Protein AF-A0A8T3QHK9-F1 (afdb_monomer_lite)

Sequence (187 aa):
MSRRATVLLALAFAAVACGGTPAPSGDPATTDPVVAVSGVDHGFVLTVALPRLQWLSSEQIPVATTLTWTGAAPKQEIWGSGSGHVSFVFRELGGAGRTMGGGGTDDCRSTSYVRGQPAAIPVAKSGGFGGEDPHAAFYEQWYREPGLRLPAGRWQLTVGANGFLVPCEAGAPELKLTLAPLELDIR

Radius of gyration: 26.6 Å; chains: 1; bounding box: 63×83×59 Å

Foldseek 3Di:
DDDDDDDDDDDDDDDDDDDDDPDPPPPPPPQQDKDKWWDDDPQKIKMWIFSDQEEALPDFTDIWIWIARADDDQKFKFWAFPVAFKKKWKFFDDDPRDIWIDAGDGPTDIDMHGHPDIDTDGHQTDDDDDPPPPCRVVSVVCNPDPTDGDPAGKMKIKMWGWGFRDTPDPPGHMGTGIIDIRIHGYD

Structure (mmCIF, N/CA/C/O backbone):
data_AF-A0A8T3QHK9-F1
#
_entry.id   AF-A0A8T3QHK9-F1
#
loop_
_atom_site.group_PDB
_atom_site.id
_atom_site.type_symbol
_atom_site.label_atom_id
_atom_site.label_alt_id
_atom_site.label_comp_id
_atom_site.label_asym_id
_atom_site.label_entity_id
_atom_site.label_seq_id
_atom_site.pdbx_PDB_ins_code
_atom_site.Cartn_x
_atom_site.Cartn_y
_atom_site.Cartn_z
_atom_site.occupancy
_atom_site.B_iso_or_equiv
_atom_site.auth_seq_id
_atom_site.auth_comp_id
_atom_site.auth_asym_id
_atom_site.auth_atom_id
_atom_site.pdbx_PDB_model_num
ATOM 1 N N . MET A 1 1 ? -44.939 -61.175 26.984 1.00 41.53 1 MET A N 1
ATOM 2 C CA . MET A 1 1 ? -44.293 -62.467 26.634 1.00 41.53 1 MET A CA 1
ATOM 3 C C . MET A 1 1 ? -43.284 -62.136 25.537 1.00 41.53 1 MET A C 1
ATOM 5 O O . MET A 1 1 ? -43.728 -61.536 24.580 1.00 41.53 1 MET A O 1
ATOM 9 N N . SER A 1 2 ? -41.960 -62.297 25.578 1.00 42.41 2 SER A N 1
ATOM 10 C CA . SER A 1 2 ? -40.963 -63.090 26.320 1.00 42.41 2 SER A CA 1
ATOM 11 C C . SER A 1 2 ? -39.637 -62.284 26.244 1.00 42.41 2 SER A C 1
ATOM 13 O O . SER A 1 2 ? -39.321 -61.794 25.171 1.00 42.41 2 SER A O 1
ATOM 15 N N . ARG A 1 3 ? -39.006 -61.817 27.333 1.00 47.81 3 ARG A N 1
ATOM 16 C CA . ARG A 1 3 ? -37.931 -62.426 28.160 1.00 47.81 3 ARG A CA 1
ATOM 17 C C . ARG A 1 3 ? -36.633 -62.868 27.429 1.00 47.81 3 ARG A C 1
ATOM 19 O O . ARG A 1 3 ? -36.682 -63.831 26.677 1.00 47.81 3 ARG A O 1
ATOM 26 N N . ARG A 1 4 ? -35.506 -62.292 27.921 1.00 52.47 4 ARG A N 1
ATOM 27 C CA . ARG A 1 4 ? -34.101 -62.802 28.044 1.00 52.47 4 ARG A CA 1
ATOM 28 C C . ARG A 1 4 ? -33.163 -62.563 26.837 1.00 52.47 4 ARG A C 1
ATOM 30 O O . ARG A 1 4 ? -33.624 -62.650 25.717 1.00 52.47 4 ARG A O 1
ATOM 37 N N . ALA A 1 5 ? -31.858 -62.276 26.968 1.00 47.78 5 ALA A N 1
ATOM 38 C CA . ALA A 1 5 ? -30.935 -62.222 28.110 1.00 47.78 5 ALA A CA 1
ATOM 39 C C . ALA A 1 5 ? -29.707 -61.326 27.811 1.00 47.78 5 ALA A C 1
ATOM 41 O O . ALA A 1 5 ? -29.229 -61.257 26.684 1.00 47.78 5 ALA A O 1
ATOM 42 N N . THR A 1 6 ? -29.193 -60.706 28.872 1.00 51.69 6 THR A N 1
ATOM 43 C CA . THR A 1 6 ? -27.903 -60.018 29.016 1.00 51.69 6 THR A CA 1
ATOM 44 C C . THR A 1 6 ? -26.717 -60.982 28.890 1.00 51.69 6 THR A C 1
ATOM 46 O O . THR A 1 6 ? -26.741 -62.034 29.526 1.00 51.69 6 THR A O 1
ATOM 49 N N . VAL A 1 7 ? -25.640 -60.582 28.203 1.00 55.41 7 VAL A N 1
ATOM 50 C CA . VAL A 1 7 ? -24.275 -61.072 28.474 1.00 55.41 7 VAL A CA 1
ATOM 51 C C . VAL A 1 7 ? -23.320 -59.877 28.482 1.00 55.41 7 VAL A C 1
ATOM 53 O O . VAL A 1 7 ? -23.104 -59.222 27.468 1.00 55.41 7 VAL A O 1
ATOM 56 N N . LEU A 1 8 ? -22.793 -59.595 29.673 1.00 50.22 8 LEU A N 1
ATOM 57 C CA . LEU A 1 8 ? -21.647 -58.733 29.941 1.00 50.22 8 LEU A CA 1
ATOM 58 C C . LEU A 1 8 ? -20.370 -59.521 29.639 1.00 50.22 8 LEU A C 1
ATOM 60 O O . LEU A 1 8 ? -20.216 -60.632 30.144 1.00 50.22 8 LEU A O 1
ATOM 64 N N . LEU A 1 9 ? -19.429 -58.927 28.908 1.00 53.69 9 LEU A N 1
ATOM 65 C CA . LEU A 1 9 ? -18.037 -59.3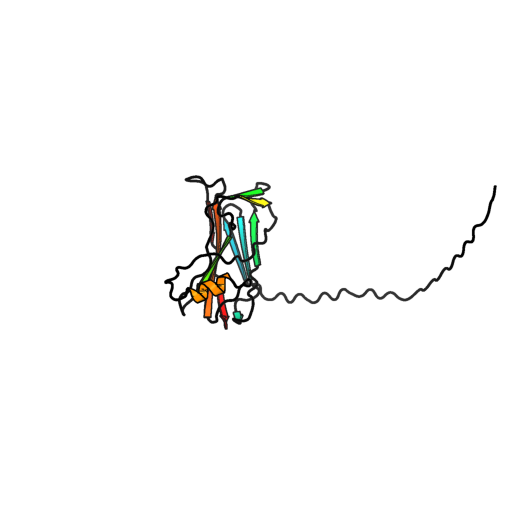61 28.956 1.00 53.69 9 LEU A CA 1
ATOM 66 C C . LEU A 1 9 ? -17.139 -58.134 29.105 1.00 53.69 9 LEU A C 1
ATOM 68 O O . LEU A 1 9 ? -16.938 -57.359 28.174 1.00 53.69 9 LEU A O 1
ATOM 72 N N . ALA A 1 10 ? -16.654 -57.956 30.329 1.00 50.69 10 ALA A N 1
ATOM 73 C CA . ALA A 1 10 ? -15.599 -57.027 30.673 1.00 50.69 10 ALA A CA 1
ATOM 74 C C . ALA A 1 10 ? -14.252 -57.667 30.313 1.00 50.69 10 ALA A C 1
ATOM 76 O O . ALA A 1 10 ? -13.928 -58.742 30.818 1.00 50.69 10 ALA A O 1
ATOM 77 N N . LEU A 1 11 ? -13.458 -56.997 29.480 1.00 59.69 11 LEU A N 1
ATOM 78 C CA . LEU A 1 11 ? -12.021 -57.237 29.394 1.00 59.69 11 LEU A CA 1
ATOM 79 C C . LEU A 1 11 ? -11.293 -55.955 29.785 1.00 59.69 11 LEU A C 1
ATOM 81 O O . LEU A 1 11 ? -11.292 -54.966 29.056 1.00 59.69 11 LEU A O 1
ATOM 85 N N . ALA A 1 12 ? -10.682 -56.000 30.965 1.00 52.56 12 ALA A N 1
ATOM 86 C CA . ALA A 1 12 ? -9.702 -55.034 31.416 1.00 52.56 12 ALA A CA 1
ATOM 87 C C . ALA A 1 12 ? -8.336 -55.416 30.828 1.00 52.56 12 ALA A C 1
ATOM 89 O O . ALA A 1 12 ? -7.780 -56.455 31.179 1.00 52.56 12 ALA A O 1
ATOM 90 N N . PHE A 1 13 ? -7.793 -54.568 29.955 1.00 57.91 13 PHE A N 1
ATOM 91 C CA . PHE A 1 13 ? -6.379 -54.587 29.586 1.00 57.91 13 PHE A CA 1
ATOM 92 C C . PHE A 1 13 ? -5.710 -53.360 30.207 1.00 57.91 13 PHE A C 1
ATOM 94 O O . PHE A 1 13 ? -5.848 -52.242 29.719 1.00 57.91 13 PHE A O 1
ATOM 101 N N . ALA A 1 14 ? -5.001 -53.579 31.313 1.00 56.50 14 ALA A N 1
ATOM 102 C CA . ALA A 1 14 ? -4.077 -52.610 31.878 1.00 56.50 14 ALA A CA 1
ATOM 103 C C . ALA A 1 14 ? -2.714 -52.790 31.196 1.00 56.50 14 ALA A C 1
ATOM 105 O O . ALA A 1 14 ? -1.961 -53.700 31.537 1.00 56.50 14 ALA A O 1
ATOM 106 N N . ALA A 1 15 ? -2.405 -51.930 30.226 1.00 58.50 15 ALA A N 1
ATOM 107 C CA . ALA A 1 15 ? -1.051 -51.757 29.713 1.00 58.50 15 ALA A CA 1
ATOM 108 C C . ALA A 1 15 ? -0.484 -50.449 30.277 1.00 58.50 15 ALA A C 1
ATOM 110 O O . ALA A 1 15 ? -0.779 -49.357 29.797 1.00 58.50 15 ALA A O 1
ATOM 111 N N . VAL A 1 16 ? 0.310 -50.579 31.338 1.00 62.19 16 VAL A N 1
ATOM 112 C CA . VAL A 1 16 ? 1.230 -49.542 31.809 1.00 62.19 16 VAL A CA 1
ATOM 113 C C . VAL A 1 16 ? 2.437 -49.580 30.874 1.00 62.19 16 VAL A C 1
ATOM 115 O O . VAL A 1 16 ? 3.208 -50.535 30.903 1.00 62.19 16 VAL A O 1
ATOM 118 N N . ALA A 1 17 ? 2.585 -48.564 30.027 1.00 54.25 17 ALA A N 1
ATOM 119 C CA . ALA A 1 17 ? 3.791 -48.336 29.239 1.00 54.25 17 ALA A CA 1
ATOM 120 C C . ALA A 1 17 ? 4.170 -46.854 29.315 1.00 54.25 17 ALA A C 1
ATOM 122 O O . ALA A 1 17 ? 3.315 -45.971 29.322 1.00 54.25 17 ALA A O 1
ATOM 123 N N . CYS A 1 18 ? 5.469 -46.635 29.476 1.00 55.16 18 CYS A N 1
ATOM 124 C CA . CYS A 1 18 ? 6.108 -45.460 30.037 1.00 55.16 18 CYS A CA 1
ATOM 125 C C . CYS A 1 18 ? 5.754 -44.125 29.379 1.00 55.16 18 CYS A C 1
ATOM 127 O O . CYS A 1 18 ? 5.683 -43.992 28.159 1.00 55.16 18 CYS A O 1
ATOM 129 N N . GLY A 1 19 ? 5.649 -43.114 30.242 1.00 56.31 19 GLY A N 1
ATOM 130 C CA . GLY A 1 19 ? 5.644 -41.717 29.861 1.00 56.31 19 GLY A CA 1
ATOM 131 C C . GLY A 1 19 ? 6.926 -41.332 29.129 1.00 56.31 19 GLY A C 1
ATOM 132 O O . GLY A 1 19 ? 8.031 -41.457 29.649 1.00 56.31 19 GLY A O 1
ATOM 133 N N . GLY A 1 20 ? 6.738 -40.812 27.927 1.00 51.84 20 GLY A N 1
ATOM 134 C CA . GLY A 1 20 ? 7.658 -39.916 27.258 1.00 51.84 20 GLY A CA 1
ATOM 135 C C . GLY A 1 20 ? 6.792 -38.874 26.581 1.00 51.84 20 GLY A C 1
ATOM 136 O O . GLY A 1 20 ? 6.298 -39.108 25.484 1.00 51.84 20 GLY A O 1
ATOM 137 N N . THR A 1 21 ? 6.525 -37.764 27.266 1.00 69.94 21 THR A N 1
ATOM 138 C CA . THR A 1 21 ? 5.913 -36.596 26.632 1.00 69.94 21 THR A CA 1
ATOM 139 C C . THR A 1 21 ? 6.886 -36.136 25.547 1.00 69.94 21 THR A C 1
ATOM 141 O O . THR A 1 21 ? 8.011 -35.770 25.899 1.00 69.94 21 THR A O 1
ATOM 144 N N . PRO A 1 22 ? 6.535 -36.168 24.250 1.00 57.84 22 PRO A N 1
ATOM 145 C CA . PRO A 1 22 ? 7.368 -35.523 23.253 1.00 57.84 22 PRO A CA 1
ATOM 146 C C . PRO A 1 22 ? 7.396 -34.035 23.599 1.00 57.84 22 PRO A C 1
ATOM 148 O O . PRO A 1 22 ? 6.356 -33.377 23.660 1.00 57.84 22 PRO A O 1
ATOM 151 N N . ALA A 1 23 ? 8.588 -33.523 23.901 1.00 63.28 23 ALA A N 1
ATOM 152 C CA . ALA A 1 23 ? 8.803 -32.091 23.963 1.00 63.28 23 ALA A CA 1
ATOM 153 C C . ALA A 1 23 ? 8.337 -31.503 22.622 1.00 63.28 23 ALA A C 1
ATOM 155 O O . ALA A 1 23 ? 8.690 -32.061 21.578 1.00 63.28 23 ALA A O 1
ATOM 156 N N . PRO A 1 24 ? 7.543 -30.421 22.603 1.00 57.16 24 PRO A N 1
ATOM 157 C CA . PRO A 1 24 ? 7.337 -29.696 21.367 1.00 57.16 24 PRO A CA 1
ATOM 158 C C . PRO A 1 24 ? 8.713 -29.207 20.915 1.00 57.16 24 PRO A C 1
ATOM 160 O O . PRO A 1 24 ? 9.315 -28.343 21.553 1.00 57.16 24 PRO A O 1
ATOM 163 N N . SER A 1 25 ? 9.228 -29.798 19.838 1.00 55.97 25 SER A N 1
ATOM 164 C CA . SER A 1 25 ? 10.300 -29.225 19.035 1.00 55.97 25 SER A CA 1
ATOM 165 C C . SER A 1 25 ? 9.754 -27.937 18.430 1.00 55.97 25 SER A C 1
ATOM 167 O O . SER A 1 25 ? 9.280 -27.909 17.300 1.00 55.97 25 SER A O 1
ATOM 169 N N . GLY A 1 26 ? 9.727 -26.877 19.235 1.00 49.19 26 GLY A N 1
ATOM 170 C CA . GLY A 1 26 ? 9.692 -25.529 18.714 1.00 49.19 26 GLY A CA 1
ATOM 171 C C . GLY A 1 26 ? 11.021 -25.337 18.016 1.00 49.19 26 GLY A C 1
ATOM 172 O O . GLY A 1 26 ? 12.035 -25.131 18.684 1.00 49.19 26 GLY A O 1
ATOM 173 N N . ASP A 1 27 ? 11.022 -25.465 16.691 1.00 53.69 27 ASP A N 1
ATOM 174 C CA . ASP A 1 27 ? 12.086 -24.874 15.897 1.00 53.69 27 ASP A CA 1
ATOM 175 C C . ASP A 1 27 ? 12.254 -23.432 16.390 1.00 53.69 27 ASP A C 1
ATOM 177 O O . ASP A 1 27 ? 11.248 -22.724 16.547 1.00 53.69 27 ASP A O 1
ATOM 181 N N . PRO A 1 28 ? 13.482 -22.978 16.691 1.00 47.72 28 PRO A N 1
ATOM 182 C CA . PRO A 1 28 ? 13.694 -21.564 16.896 1.00 47.72 28 PRO A CA 1
ATOM 183 C C . PRO A 1 28 ? 13.245 -20.902 15.599 1.00 47.72 28 PRO A C 1
ATOM 185 O O . PRO A 1 28 ? 13.861 -21.104 14.550 1.00 47.72 28 PRO A O 1
ATOM 188 N N . ALA A 1 29 ? 12.136 -20.162 15.666 1.00 53.81 29 ALA A N 1
ATOM 189 C CA . ALA A 1 29 ? 11.764 -19.232 14.622 1.00 53.81 29 ALA A CA 1
ATOM 190 C C . ALA A 1 29 ? 13.011 -18.382 14.402 1.00 53.81 29 ALA A C 1
ATOM 192 O O . ALA A 1 29 ? 13.397 -17.585 15.258 1.00 53.81 29 ALA A O 1
ATOM 193 N N . THR A 1 30 ? 13.718 -18.668 13.314 1.00 45.78 30 THR A N 1
ATOM 194 C CA . THR A 1 30 ? 14.834 -17.853 12.882 1.00 45.78 30 THR A CA 1
ATOM 195 C C . THR A 1 30 ? 14.145 -16.584 12.442 1.00 45.78 30 THR A C 1
ATOM 197 O O . THR A 1 30 ? 13.527 -16.539 11.382 1.00 45.78 30 THR A O 1
ATOM 200 N N . THR A 1 31 ? 14.071 -15.624 13.361 1.00 55.97 31 THR A N 1
ATOM 201 C CA . THR A 1 31 ? 13.463 -14.327 13.120 1.00 55.97 31 THR A CA 1
ATOM 202 C C . THR A 1 31 ? 14.406 -13.619 12.167 1.00 55.97 31 THR A C 1
ATOM 204 O O . THR A 1 31 ? 15.291 -12.877 12.594 1.00 55.97 31 THR A O 1
ATOM 207 N N . ASP A 1 32 ? 14.280 -13.930 10.876 1.00 58.72 32 ASP A N 1
ATOM 208 C CA . ASP A 1 32 ? 14.934 -13.175 9.822 1.00 58.72 32 ASP A CA 1
ATOM 209 C C . ASP A 1 32 ? 14.689 -11.686 10.094 1.00 58.72 32 ASP A C 1
ATOM 211 O O . ASP A 1 32 ? 13.605 -11.317 10.570 1.00 58.72 32 ASP A O 1
ATOM 215 N N . PRO A 1 33 ? 15.690 -10.821 9.863 1.00 59.16 33 PRO A N 1
ATOM 216 C CA . PRO A 1 33 ? 15.565 -9.409 10.171 1.00 59.16 33 PRO A CA 1
ATOM 217 C C . PRO A 1 33 ? 14.431 -8.798 9.345 1.00 59.16 33 PRO A C 1
ATOM 219 O O . PRO A 1 33 ? 14.585 -8.490 8.167 1.00 59.16 33 PRO A O 1
ATOM 222 N N . VAL A 1 34 ? 13.283 -8.599 9.989 1.00 82.19 34 VAL A N 1
ATOM 223 C CA . VAL A 1 34 ? 12.135 -7.930 9.388 1.00 82.19 34 VAL A CA 1
ATOM 224 C C . VAL A 1 34 ? 12.464 -6.449 9.243 1.00 82.19 34 VAL A C 1
ATOM 226 O O . VAL A 1 34 ? 12.683 -5.747 10.230 1.00 82.19 34 VAL A O 1
ATOM 229 N N . VAL A 1 35 ? 12.458 -5.952 8.010 1.00 91.00 35 VAL A N 1
ATOM 230 C CA . VAL A 1 35 ? 12.429 -4.514 7.751 1.00 91.00 35 VAL A CA 1
ATOM 231 C C . VAL A 1 35 ? 10.986 -4.065 7.894 1.00 91.00 35 VAL A C 1
ATOM 233 O O . VAL A 1 35 ? 10.140 -4.433 7.080 1.00 91.00 35 VAL A O 1
ATOM 236 N N . ALA A 1 36 ? 10.706 -3.289 8.939 1.00 94.31 36 ALA A N 1
ATOM 237 C CA . ALA A 1 36 ? 9.388 -2.732 9.200 1.00 94.31 36 ALA A CA 1
ATOM 238 C C . ALA A 1 36 ? 9.431 -1.203 9.195 1.00 94.31 36 ALA A C 1
ATOM 240 O O . ALA A 1 36 ? 10.284 -0.589 9.835 1.00 94.31 36 ALA A O 1
ATOM 241 N N . VAL A 1 37 ? 8.473 -0.594 8.505 1.00 96.81 37 VAL A N 1
ATOM 242 C CA . VAL A 1 37 ? 8.210 0.846 8.547 1.00 96.81 37 VAL A CA 1
ATOM 243 C C . VAL A 1 37 ? 6.780 1.066 9.004 1.00 96.81 37 VAL A C 1
ATOM 245 O O . VAL A 1 37 ? 5.884 0.276 8.705 1.00 96.81 37 VAL A O 1
ATOM 248 N N . SER A 1 38 ? 6.559 2.108 9.796 1.00 97.81 38 SER A N 1
ATOM 249 C CA . SER A 1 38 ? 5.233 2.454 10.297 1.00 97.81 38 SER A CA 1
ATOM 250 C C . SER A 1 38 ? 5.040 3.956 10.333 1.00 97.81 38 SER A C 1
ATOM 252 O O . SER A 1 38 ? 6.000 4.715 10.444 1.00 97.81 38 SER A O 1
ATOM 254 N N . GLY A 1 39 ? 3.786 4.368 10.249 1.00 98.12 39 GLY A N 1
ATOM 255 C CA . GLY A 1 39 ? 3.378 5.757 10.332 1.00 98.12 39 GLY A CA 1
ATOM 256 C C . GLY A 1 39 ? 2.012 5.856 10.988 1.00 98.12 39 GLY A C 1
ATOM 257 O O . GLY A 1 39 ? 1.272 4.872 11.059 1.00 98.12 39 GLY A O 1
ATOM 258 N N . VAL A 1 40 ? 1.700 7.045 11.491 1.00 98.25 40 VAL A N 1
ATOM 259 C CA . VAL A 1 40 ? 0.447 7.321 12.184 1.00 98.25 40 VAL A CA 1
ATOM 260 C C . VAL A 1 40 ? -0.188 8.581 11.620 1.00 98.25 40 VAL A C 1
ATOM 262 O O . VAL A 1 40 ? 0.506 9.568 11.392 1.00 98.25 40 VAL A O 1
ATOM 265 N N . ASP A 1 41 ? -1.500 8.546 11.418 1.00 98.31 41 ASP A N 1
ATOM 266 C CA . ASP A 1 41 ? -2.292 9.726 11.086 1.00 98.31 41 ASP A CA 1
ATOM 267 C C . ASP A 1 41 ? -3.720 9.567 11.609 1.00 98.31 41 ASP A C 1
ATOM 269 O O . ASP A 1 41 ? -4.306 8.490 11.519 1.00 98.31 41 ASP A O 1
ATOM 273 N N . HIS A 1 42 ? -4.265 10.618 12.220 1.00 97.50 42 HIS A N 1
ATOM 274 C CA . HIS A 1 42 ? -5.618 10.647 12.787 1.00 97.50 42 HIS A CA 1
ATOM 275 C C . HIS A 1 42 ? -6.005 9.473 13.714 1.00 97.50 42 HIS A C 1
ATOM 277 O O . HIS A 1 42 ? -7.185 9.262 13.965 1.00 97.50 42 HIS A O 1
ATOM 283 N N . GLY A 1 43 ? -5.040 8.734 14.277 1.00 97.69 43 GLY A N 1
ATOM 284 C CA . GLY A 1 43 ? -5.277 7.539 15.100 1.00 97.69 43 GLY A CA 1
ATOM 285 C C . GLY A 1 43 ? -5.238 6.216 14.326 1.00 97.69 43 GLY A C 1
ATOM 286 O O . GLY A 1 43 ? -5.378 5.154 14.933 1.00 97.69 43 GLY A O 1
ATOM 287 N N . PHE A 1 44 ? -5.008 6.245 13.017 1.00 98.69 44 PHE A N 1
ATOM 288 C CA . PHE A 1 44 ? -4.665 5.077 12.217 1.00 98.69 44 PHE A CA 1
ATOM 289 C C . PHE A 1 44 ? -3.160 4.841 12.215 1.00 98.69 44 PHE A C 1
ATOM 291 O O . PHE A 1 44 ? -2.389 5.769 11.999 1.00 98.69 44 PHE A O 1
ATOM 298 N N . VAL A 1 45 ? -2.753 3.590 12.418 1.00 98.69 45 VAL A N 1
ATOM 299 C CA . VAL A 1 45 ? -1.364 3.136 12.312 1.00 98.69 45 VAL A CA 1
ATOM 300 C C . VAL A 1 45 ? -1.253 2.212 11.109 1.00 98.69 45 VAL A C 1
ATOM 302 O O . VAL A 1 45 ? -1.884 1.152 11.085 1.00 98.69 45 VAL A O 1
ATOM 305 N N . LEU A 1 46 ? -0.464 2.621 10.118 1.00 98.75 46 LEU A N 1
ATOM 306 C CA . LEU A 1 46 ? -0.112 1.802 8.961 1.00 98.75 46 LEU A CA 1
ATOM 307 C C . LEU A 1 46 ? 1.278 1.219 9.189 1.00 98.75 46 LEU A C 1
ATOM 309 O O . LEU A 1 46 ? 2.217 1.964 9.467 1.00 98.75 46 LEU A O 1
ATOM 313 N N . THR A 1 47 ? 1.407 -0.092 9.027 1.00 98.50 47 THR A N 1
ATOM 314 C CA . THR A 1 47 ? 2.677 -0.813 9.141 1.00 98.50 47 THR A CA 1
ATOM 315 C C . THR A 1 47 ? 2.892 -1.653 7.896 1.00 98.50 47 THR A C 1
ATOM 317 O O . THR A 1 47 ? 1.983 -2.359 7.461 1.00 98.50 47 THR A O 1
ATOM 320 N N . VAL A 1 48 ? 4.105 -1.599 7.354 1.00 98.25 48 VAL A N 1
ATOM 321 C CA . VAL A 1 48 ? 4.574 -2.455 6.263 1.00 98.25 48 VAL A CA 1
ATOM 322 C C . VAL A 1 48 ? 5.817 -3.185 6.733 1.00 98.25 48 VAL A C 1
ATOM 324 O O . VAL A 1 48 ? 6.713 -2.568 7.306 1.00 98.25 48 VAL A O 1
ATOM 327 N N . ALA A 1 49 ? 5.865 -4.487 6.481 1.00 96.88 49 ALA A N 1
ATOM 328 C CA . ALA A 1 49 ? 6.957 -5.359 6.863 1.00 96.88 49 ALA A CA 1
ATOM 329 C C . ALA A 1 49 ? 7.361 -6.281 5.705 1.00 96.88 49 ALA A C 1
ATOM 331 O O . ALA A 1 49 ? 6.513 -6.858 5.020 1.00 96.88 49 ALA A O 1
ATOM 332 N N . LEU A 1 50 ? 8.670 -6.432 5.519 1.00 96.56 50 LEU A N 1
ATOM 333 C CA . LEU A 1 50 ? 9.298 -7.372 4.593 1.00 96.56 50 LEU A CA 1
ATOM 334 C C . LEU A 1 50 ? 10.368 -8.177 5.340 1.00 96.56 50 LEU A C 1
ATOM 336 O O . LEU A 1 50 ? 11.067 -7.609 6.178 1.00 96.56 50 LEU A O 1
ATOM 340 N N . PRO A 1 51 ? 10.572 -9.464 5.014 1.00 96.12 51 PRO A N 1
ATOM 341 C CA . PRO A 1 51 ? 11.638 -10.258 5.630 1.00 96.12 51 PRO A CA 1
ATOM 342 C C . PRO A 1 51 ? 13.039 -9.861 5.135 1.00 96.12 51 PRO A C 1
ATOM 344 O O . PRO A 1 51 ? 14.028 -10.144 5.796 1.00 96.12 51 PRO A O 1
ATOM 347 N N . ARG A 1 52 ? 13.138 -9.239 3.951 1.00 95.94 52 ARG A N 1
ATOM 348 C CA . ARG A 1 52 ? 14.385 -8.737 3.353 1.00 95.94 52 ARG A CA 1
ATOM 349 C C . ARG A 1 52 ? 14.099 -7.749 2.220 1.00 95.94 52 ARG A C 1
ATOM 351 O O . ARG A 1 52 ? 12.990 -7.707 1.687 1.00 95.94 52 ARG A O 1
ATOM 358 N N . LEU A 1 53 ? 15.122 -6.990 1.824 1.00 96.81 53 LEU A N 1
ATOM 359 C CA . LEU A 1 53 ? 15.059 -6.012 0.724 1.00 96.81 53 LEU A CA 1
ATOM 360 C C . LEU A 1 53 ? 15.722 -6.495 -0.575 1.00 96.81 53 LEU A C 1
ATOM 362 O O . LEU A 1 53 ? 15.598 -5.834 -1.599 1.00 96.81 53 LEU A O 1
ATOM 366 N N . GLN A 1 54 ? 16.417 -7.633 -0.546 1.00 97.56 54 GLN A N 1
ATOM 367 C CA . GLN A 1 54 ? 17.077 -8.210 -1.719 1.00 97.56 54 GLN A CA 1
ATOM 368 C C . GLN A 1 54 ? 16.317 -9.455 -2.165 1.00 97.56 54 GLN A C 1
ATOM 370 O O . GLN A 1 54 ? 16.052 -10.315 -1.325 1.00 97.56 54 GLN A O 1
ATOM 375 N N . TRP A 1 55 ? 16.001 -9.566 -3.453 1.00 97.50 55 TRP A N 1
ATOM 376 C CA . TRP A 1 55 ? 15.203 -10.656 -4.028 1.00 97.50 55 TRP A CA 1
ATOM 377 C C . TRP A 1 55 ? 15.747 -11.077 -5.388 1.00 97.50 55 TRP A C 1
ATOM 379 O O . TRP A 1 55 ? 16.389 -10.288 -6.074 1.00 97.50 55 TRP A O 1
ATOM 389 N N . LEU A 1 56 ? 15.467 -12.307 -5.804 1.00 98.06 56 LEU A N 1
ATOM 390 C CA . LEU A 1 56 ? 15.587 -12.696 -7.206 1.00 98.06 56 LEU A CA 1
ATOM 391 C C . LEU A 1 56 ? 14.316 -12.287 -7.953 1.00 98.06 56 LEU A C 1
ATOM 393 O O . LEU A 1 56 ? 13.212 -12.359 -7.416 1.00 98.06 56 LEU A O 1
ATOM 397 N N . SER A 1 57 ? 14.444 -11.935 -9.225 1.00 97.00 57 SER A N 1
ATOM 398 C CA . SER A 1 57 ? 13.303 -11.636 -10.106 1.00 97.00 57 SER A CA 1
ATOM 399 C C . SER A 1 57 ? 12.306 -12.801 -10.231 1.00 97.00 57 SER A C 1
ATOM 401 O O . SER A 1 57 ? 11.111 -12.603 -10.466 1.00 97.00 57 SER A O 1
ATOM 403 N N . SER A 1 58 ? 12.776 -14.032 -10.008 1.00 95.62 58 SER A N 1
ATOM 404 C CA . SER A 1 58 ? 11.969 -15.252 -9.948 1.00 95.62 58 SER A CA 1
ATOM 405 C C . SER A 1 58 ? 11.404 -15.564 -8.558 1.00 95.62 58 SER A C 1
ATOM 407 O O . SER A 1 58 ? 10.841 -16.645 -8.373 1.00 95.62 58 SER A O 1
ATOM 409 N N . GLU A 1 59 ? 11.530 -14.682 -7.571 1.00 96.81 59 GLU A N 1
ATOM 410 C CA . GLU A 1 59 ? 10.949 -14.853 -6.237 1.00 96.81 59 GLU A CA 1
ATOM 411 C C . GLU A 1 59 ? 9.692 -13.999 -6.074 1.00 96.81 59 GLU A C 1
ATOM 413 O O . GLU A 1 59 ? 9.591 -12.888 -6.592 1.00 96.81 59 GLU A O 1
ATOM 418 N N . GLN A 1 60 ? 8.716 -14.528 -5.338 1.00 96.81 60 GLN A N 1
ATOM 419 C CA . GLN A 1 60 ? 7.582 -13.733 -4.887 1.00 96.81 60 GLN A CA 1
ATOM 420 C C . GLN A 1 60 ? 7.999 -12.916 -3.665 1.00 96.81 60 GLN A C 1
ATOM 422 O O . GLN A 1 60 ? 8.605 -13.455 -2.743 1.00 96.81 60 GLN A O 1
ATOM 427 N N . ILE A 1 61 ? 7.623 -11.640 -3.645 1.00 97.12 61 ILE A N 1
ATOM 428 C CA . ILE A 1 61 ? 7.923 -10.715 -2.554 1.00 97.12 61 ILE A CA 1
ATOM 429 C C . ILE A 1 61 ? 6.727 -10.705 -1.581 1.00 97.12 61 ILE A C 1
ATOM 431 O O . ILE A 1 61 ? 5.655 -10.204 -1.938 1.00 97.12 61 ILE A O 1
ATOM 435 N N . PRO A 1 62 ? 6.860 -11.254 -0.360 1.00 95.50 62 PRO A N 1
ATOM 436 C CA . PRO A 1 62 ? 5.804 -11.276 0.637 1.00 95.50 62 PRO A CA 1
ATOM 437 C C . PRO A 1 62 ? 5.825 -9.964 1.428 1.00 95.50 62 PRO A C 1
ATOM 439 O O . PRO A 1 62 ? 6.576 -9.803 2.389 1.00 95.50 62 PRO A O 1
ATOM 442 N N . VAL A 1 63 ? 5.001 -9.008 1.009 1.00 96.38 63 VAL A N 1
ATOM 443 C CA . VAL A 1 63 ? 4.784 -7.764 1.755 1.00 96.38 63 VAL A CA 1
ATOM 444 C C . VAL A 1 63 ? 3.665 -8.001 2.764 1.00 96.38 63 VAL A C 1
ATOM 446 O O . VAL A 1 63 ? 2.522 -8.250 2.380 1.00 96.38 63 VAL A O 1
ATOM 449 N N . ALA A 1 64 ? 3.975 -7.904 4.054 1.00 97.19 64 ALA A N 1
ATOM 450 C CA . ALA A 1 64 ? 2.966 -7.881 5.104 1.00 97.19 64 ALA A CA 1
ATOM 451 C C . ALA A 1 64 ? 2.564 -6.428 5.369 1.00 97.19 64 ALA A C 1
ATOM 453 O O . ALA A 1 64 ? 3.417 -5.579 5.617 1.00 97.19 64 ALA A O 1
ATOM 454 N N . THR A 1 65 ? 1.273 -6.110 5.284 1.00 98.19 65 THR A N 1
ATOM 455 C CA . THR A 1 65 ? 0.763 -4.755 5.539 1.00 98.19 65 THR A CA 1
ATOM 456 C C . THR A 1 65 ? -0.446 -4.814 6.449 1.00 98.19 65 THR A C 1
ATOM 458 O O . THR A 1 65 ? -1.335 -5.643 6.259 1.00 98.19 65 THR A O 1
ATOM 461 N N . THR A 1 66 ? -0.483 -3.929 7.441 1.00 98.56 66 THR A N 1
ATOM 462 C CA . THR A 1 66 ? -1.616 -3.809 8.358 1.00 98.56 66 THR A CA 1
ATOM 463 C C . THR A 1 66 ? -2.013 -2.361 8.557 1.00 98.56 66 THR A C 1
ATOM 465 O O . THR A 1 66 ? -1.143 -1.506 8.727 1.00 98.56 66 THR A O 1
ATOM 468 N N . LEU A 1 67 ? -3.317 -2.108 8.632 1.00 98.69 67 LEU A N 1
ATOM 469 C CA . LEU A 1 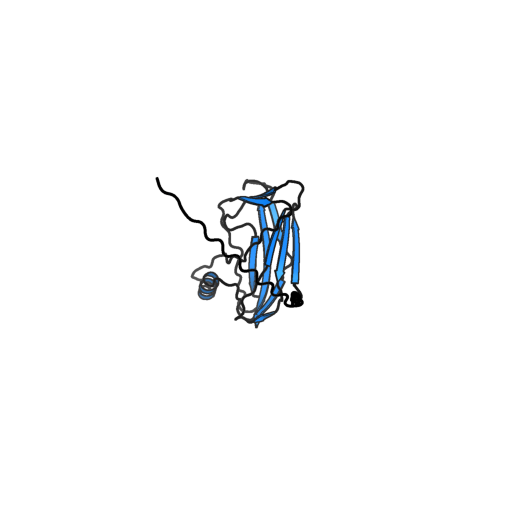67 ? -3.876 -0.829 9.058 1.00 98.69 67 LEU A CA 1
ATOM 470 C C . LEU A 1 67 ? -4.687 -1.041 10.338 1.00 98.69 67 LEU A C 1
ATOM 472 O O . LEU A 1 67 ? -5.584 -1.883 10.379 1.00 98.69 67 LEU A O 1
ATOM 476 N N . THR A 1 68 ? -4.359 -0.294 11.390 1.00 98.75 68 THR A N 1
ATOM 477 C CA . THR A 1 68 ? -4.974 -0.455 12.714 1.00 98.75 68 THR A CA 1
ATOM 478 C C . THR A 1 68 ? -5.554 0.863 13.195 1.00 98.75 68 THR A C 1
ATOM 480 O O . THR A 1 68 ? -4.855 1.872 13.236 1.00 98.75 68 THR A O 1
ATOM 483 N N . TRP A 1 69 ? -6.814 0.853 13.623 1.00 98.69 69 TRP A N 1
ATOM 484 C CA . TRP A 1 69 ? -7.407 1.977 14.342 1.00 98.69 69 TRP A CA 1
ATOM 485 C C . TRP A 1 69 ? -6.997 1.942 15.821 1.00 98.69 69 TRP A C 1
ATOM 487 O O . TRP A 1 69 ? -7.177 0.931 16.498 1.00 98.69 69 TRP A O 1
ATOM 497 N N . THR A 1 70 ? -6.461 3.041 16.347 1.00 98.56 70 THR A N 1
ATOM 498 C CA . THR A 1 70 ? -5.975 3.151 17.738 1.00 98.56 70 THR A CA 1
ATOM 499 C C . THR A 1 70 ? -6.590 4.313 18.522 1.00 98.56 70 THR A C 1
ATOM 501 O O . THR A 1 70 ? -6.364 4.419 19.730 1.00 98.56 70 THR A O 1
ATOM 504 N N . GLY A 1 71 ? -7.405 5.155 17.877 1.00 97.62 71 GLY A N 1
ATOM 505 C CA . GLY A 1 71 ? -8.066 6.284 18.532 1.00 97.62 71 GLY A CA 1
ATOM 506 C C . GLY A 1 71 ? -9.163 5.881 19.527 1.00 97.62 71 GLY A C 1
ATOM 507 O O . GLY A 1 71 ? -9.399 4.707 19.798 1.00 97.62 71 GLY A O 1
ATOM 508 N N . ALA A 1 72 ? -9.821 6.876 20.126 1.00 97.44 72 ALA A N 1
ATOM 509 C CA . ALA A 1 72 ? -10.663 6.668 21.308 1.00 97.44 72 ALA A CA 1
ATOM 510 C C . ALA A 1 72 ? -11.937 5.841 21.045 1.00 97.44 72 ALA A C 1
ATOM 512 O O . ALA A 1 72 ? -12.314 5.017 21.883 1.00 97.44 72 ALA A O 1
ATOM 513 N N . ALA A 1 73 ? -12.588 6.050 19.896 1.00 98.19 73 ALA A N 1
ATOM 514 C CA . ALA A 1 73 ? -13.822 5.361 19.524 1.00 98.19 73 ALA A CA 1
ATOM 515 C C . ALA A 1 73 ? -13.599 3.843 19.346 1.00 98.19 73 ALA A C 1
ATOM 517 O O . ALA A 1 73 ? -12.511 3.429 18.946 1.00 98.19 73 ALA A O 1
ATOM 518 N N . PRO A 1 74 ? -14.610 2.987 19.588 1.00 98.50 74 PRO A N 1
ATOM 519 C CA . PRO A 1 74 ? -14.470 1.534 19.427 1.00 98.50 74 PRO A CA 1
ATOM 520 C C . PRO A 1 74 ? -14.221 1.102 17.974 1.00 98.50 74 PRO A C 1
ATOM 522 O O . PRO A 1 74 ? -13.660 0.034 17.737 1.00 98.50 74 PRO A O 1
ATOM 525 N N . LYS A 1 75 ? -14.622 1.926 17.003 1.00 98.31 75 LYS A N 1
ATOM 526 C CA . LYS A 1 75 ? -14.359 1.748 15.575 1.00 98.31 75 LYS A CA 1
ATOM 527 C C . LYS A 1 75 ? -14.246 3.105 14.882 1.00 98.31 75 LYS A C 1
ATOM 529 O O . LYS A 1 75 ? -14.804 4.078 15.387 1.00 98.31 75 LYS A O 1
ATOM 534 N N . GLN A 1 76 ? -13.587 3.136 13.732 1.00 98.38 76 GLN A N 1
ATOM 535 C CA . GLN A 1 76 ? -13.545 4.283 12.826 1.00 98.38 76 GLN A CA 1
ATOM 536 C C . GLN A 1 76 ? -13.721 3.798 11.388 1.00 98.38 76 GLN A C 1
ATOM 538 O O . GLN A 1 76 ? -13.247 2.720 11.029 1.00 98.38 76 GLN A O 1
ATOM 543 N N . GLU A 1 77 ? -14.419 4.581 10.574 1.00 98.31 77 GLU A N 1
ATOM 544 C CA . GLU A 1 77 ? -14.571 4.309 9.147 1.00 98.31 77 GLU A CA 1
ATOM 545 C C . GLU A 1 77 ? -13.608 5.169 8.334 1.00 98.31 77 GLU A C 1
ATOM 547 O O . GLU A 1 77 ? -13.316 6.311 8.700 1.00 98.31 77 GLU A O 1
ATOM 552 N N . ILE A 1 78 ? -13.128 4.603 7.233 1.00 98.50 78 ILE A N 1
ATOM 553 C CA . ILE A 1 78 ? -12.494 5.347 6.148 1.00 98.50 78 ILE A CA 1
ATOM 554 C C . ILE A 1 78 ? -13.424 5.237 4.945 1.00 98.50 78 ILE A C 1
ATOM 556 O O . ILE A 1 78 ? -13.913 4.148 4.657 1.00 98.50 78 ILE A O 1
ATOM 560 N N . TRP A 1 79 ? -13.675 6.352 4.269 1.00 98.50 79 TRP A N 1
ATOM 561 C CA . TRP A 1 79 ? -14.481 6.457 3.056 1.00 98.50 79 TRP A CA 1
ATOM 562 C C . TRP A 1 79 ? -13.583 6.777 1.860 1.00 98.50 79 TRP A C 1
ATOM 564 O O . TRP A 1 79 ? -12.628 7.539 1.981 1.00 98.50 79 TRP A O 1
ATOM 574 N N . GLY A 1 80 ? -13.853 6.205 0.691 1.00 97.00 80 GLY A N 1
ATOM 575 C CA . GLY A 1 80 ? -13.061 6.468 -0.511 1.00 97.00 80 GLY A CA 1
ATOM 576 C C . GLY A 1 80 ? -13.197 5.359 -1.541 1.00 97.00 80 GLY A C 1
ATOM 577 O O . GLY A 1 80 ? -14.290 4.853 -1.770 1.00 97.00 80 GLY A O 1
ATOM 578 N N . SER A 1 81 ? -12.086 4.972 -2.158 1.00 95.69 81 SER A N 1
ATOM 579 C CA . SER A 1 81 ? -12.070 3.900 -3.153 1.00 95.69 81 SER A CA 1
ATOM 580 C C . SER A 1 81 ? -12.624 2.585 -2.603 1.00 95.69 81 SER A C 1
ATOM 582 O O . SER A 1 81 ? -12.135 2.055 -1.605 1.00 95.69 81 SER A O 1
ATOM 584 N N . GLY A 1 82 ? -13.609 2.014 -3.299 1.00 93.50 82 GLY A N 1
ATOM 585 C CA . GLY A 1 82 ? -14.117 0.662 -3.071 1.00 93.50 82 GLY A CA 1
ATOM 586 C C . GLY A 1 82 ? -13.097 -0.439 -3.341 1.00 93.50 82 GLY A C 1
ATOM 587 O O . GLY A 1 82 ? -13.277 -1.561 -2.877 1.00 93.50 82 GLY A O 1
ATOM 588 N N . SER A 1 83 ? -11.986 -0.114 -4.007 1.00 91.81 83 SER A N 1
ATOM 589 C CA . SER A 1 83 ? -10.832 -1.013 -4.147 1.00 91.81 83 SER A CA 1
ATOM 590 C C . SER A 1 83 ? -9.926 -1.039 -2.903 1.00 91.81 83 SER A C 1
ATOM 592 O O . SER A 1 83 ? -8.922 -1.747 -2.892 1.00 91.81 83 SER A O 1
ATOM 594 N N . GLY A 1 84 ? -10.266 -0.277 -1.857 1.00 94.56 84 GLY A N 1
ATOM 595 C CA . GLY A 1 84 ? -9.520 -0.175 -0.605 1.00 94.56 84 GLY A CA 1
ATOM 596 C C . GLY A 1 84 ? -8.839 1.181 -0.413 1.00 94.56 84 GLY A C 1
ATOM 597 O O . GLY A 1 84 ? -8.725 1.988 -1.336 1.00 94.56 84 GLY A O 1
ATOM 598 N N . HIS A 1 85 ? -8.383 1.418 0.820 1.00 96.44 85 HIS A N 1
ATOM 599 C CA . HIS A 1 85 ? -7.823 2.702 1.265 1.00 96.44 85 HIS A CA 1
ATOM 600 C C . HIS A 1 85 ? -6.301 2.706 1.390 1.00 96.44 85 HIS A C 1
ATOM 602 O O . HIS A 1 85 ? -5.738 3.730 1.752 1.00 96.44 85 HIS A O 1
ATOM 608 N N . VAL A 1 86 ? -5.635 1.574 1.143 1.00 97.75 86 VAL A N 1
ATOM 609 C CA . VAL A 1 86 ? -4.172 1.470 1.157 1.00 97.75 86 VAL A CA 1
ATOM 610 C C . VAL A 1 86 ? -3.695 1.212 -0.260 1.00 97.75 86 VAL A C 1
ATOM 612 O O . VAL A 1 86 ? -4.179 0.294 -0.920 1.00 97.75 86 VAL A O 1
ATOM 615 N N . SER A 1 87 ? -2.738 2.010 -0.715 1.00 96.50 87 SER A N 1
ATOM 616 C CA . SER A 1 87 ? -2.137 1.889 -2.036 1.00 96.50 87 SER A CA 1
ATOM 617 C C . SER A 1 87 ? -0.674 1.476 -1.940 1.00 96.50 87 SER A C 1
ATOM 619 O O . SER A 1 87 ? 0.051 1.852 -1.017 1.00 96.50 87 SER A O 1
ATOM 621 N N . PHE A 1 88 ? -0.248 0.700 -2.932 1.00 97.56 88 PHE A N 1
ATOM 622 C CA . PHE A 1 88 ? 1.133 0.284 -3.137 1.00 97.56 88 PHE A CA 1
ATOM 623 C C . PHE A 1 88 ? 1.590 0.862 -4.468 1.00 97.56 88 PHE A C 1
ATOM 625 O O . PHE A 1 88 ? 0.899 0.685 -5.471 1.00 97.56 88 PHE A O 1
ATOM 632 N N . VAL A 1 89 ? 2.732 1.542 -4.482 1.00 97.62 89 VAL A N 1
ATOM 633 C CA . VAL A 1 89 ? 3.349 2.086 -5.693 1.00 97.62 89 VAL A CA 1
ATOM 634 C C . VAL A 1 89 ? 4.765 1.545 -5.802 1.00 97.62 89 VAL A C 1
ATOM 636 O O . VAL A 1 89 ? 5.557 1.666 -4.869 1.00 97.62 89 VAL A O 1
ATOM 639 N N . PHE A 1 90 ? 5.076 0.965 -6.955 1.00 97.81 90 PHE A N 1
ATOM 640 C CA . PHE A 1 90 ? 6.381 0.418 -7.298 1.00 97.81 90 PHE A CA 1
ATOM 641 C C . PHE A 1 90 ? 6.987 1.275 -8.399 1.00 97.81 90 PHE A C 1
ATOM 643 O O . PHE A 1 90 ? 6.451 1.331 -9.505 1.00 97.81 90 PHE A O 1
ATOM 650 N N . ARG A 1 91 ? 8.100 1.941 -8.107 1.00 97.62 91 ARG A N 1
ATOM 651 C CA . ARG A 1 91 ? 8.829 2.771 -9.068 1.00 97.62 91 ARG A CA 1
ATOM 652 C C . ARG A 1 91 ? 10.197 2.174 -9.340 1.00 97.62 91 ARG A C 1
ATOM 654 O O . ARG A 1 91 ? 10.962 1.947 -8.410 1.00 97.62 91 ARG A O 1
ATOM 661 N N . GLU A 1 92 ? 10.524 1.966 -10.603 1.00 97.44 92 GLU A N 1
ATOM 662 C CA . GLU A 1 92 ? 11.854 1.530 -11.010 1.00 97.44 92 GLU A CA 1
ATOM 663 C C . GLU A 1 92 ? 12.857 2.678 -10.815 1.00 97.44 92 GLU A C 1
ATOM 665 O O . GLU A 1 92 ? 12.665 3.794 -11.306 1.00 97.44 92 GLU A O 1
ATOM 670 N N . LEU A 1 93 ? 13.922 2.419 -10.057 1.00 96.56 93 LEU A N 1
ATOM 671 C CA . LEU A 1 93 ? 14.990 3.372 -9.775 1.00 96.56 93 LEU A CA 1
ATOM 672 C C . LEU A 1 93 ? 16.115 3.202 -10.799 1.00 96.56 93 LEU A C 1
ATOM 674 O O . LEU A 1 93 ? 17.040 2.402 -10.627 1.00 96.56 93 LEU A O 1
ATOM 678 N N . GLY A 1 94 ? 16.043 4.000 -11.861 1.00 84.94 94 GLY A N 1
ATOM 679 C CA . GLY A 1 94 ? 16.859 3.813 -13.060 1.00 84.94 94 GLY A CA 1
ATOM 680 C C . GLY A 1 94 ? 16.198 2.832 -14.033 1.00 84.94 94 GLY A C 1
ATOM 681 O O . GLY A 1 94 ? 15.010 2.543 -13.918 1.00 84.94 94 GLY A O 1
ATOM 682 N N . GLY A 1 95 ? 16.945 2.345 -15.025 1.00 86.50 95 GLY A N 1
ATOM 683 C CA . GLY A 1 95 ? 16.393 1.435 -16.034 1.00 86.50 95 GLY A CA 1
ATOM 684 C C . GLY A 1 95 ? 15.355 2.113 -16.934 1.00 86.50 95 GLY A C 1
ATOM 685 O O . GLY A 1 95 ? 15.604 3.203 -17.446 1.00 86.50 95 GLY A O 1
ATOM 686 N N . ALA A 1 96 ? 14.207 1.458 -17.132 1.00 89.56 96 ALA A N 1
ATOM 687 C CA . ALA A 1 96 ? 13.131 1.947 -17.998 1.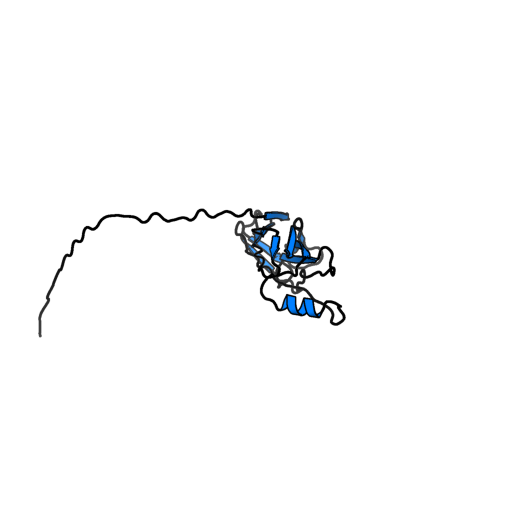00 89.56 96 ALA A CA 1
ATOM 688 C C . ALA A 1 96 ? 12.226 3.001 -17.327 1.00 89.56 96 ALA A C 1
ATOM 690 O O . ALA A 1 96 ? 11.364 3.575 -17.985 1.00 89.56 96 ALA A O 1
ATOM 691 N N . GLY A 1 97 ? 12.410 3.276 -16.028 1.00 90.38 97 GLY A N 1
ATOM 692 C CA . GLY A 1 97 ? 11.636 4.294 -15.309 1.00 90.38 97 GLY A CA 1
ATOM 693 C C . GLY A 1 97 ? 10.159 3.934 -15.119 1.00 90.38 97 GLY A C 1
ATOM 694 O O . GLY A 1 97 ? 9.315 4.822 -14.990 1.00 90.38 97 GLY A O 1
ATOM 695 N N . ARG A 1 98 ? 9.832 2.637 -15.106 1.00 94.94 98 ARG A N 1
ATOM 696 C CA . ARG A 1 98 ? 8.454 2.147 -14.969 1.00 94.94 98 ARG A CA 1
ATOM 697 C C . ARG A 1 98 ? 7.870 2.504 -13.606 1.00 94.94 98 ARG A C 1
ATOM 699 O O . ARG A 1 98 ? 8.570 2.516 -12.594 1.00 94.94 98 ARG A O 1
ATOM 706 N N . THR A 1 99 ? 6.567 2.769 -13.573 1.00 95.38 99 THR A N 1
ATOM 707 C CA . THR A 1 99 ? 5.815 2.972 -12.329 1.00 95.38 99 THR A CA 1
ATOM 708 C C . THR A 1 99 ? 4.526 2.162 -12.390 1.00 95.38 99 THR A C 1
ATOM 710 O O . THR A 1 99 ? 3.760 2.296 -13.339 1.00 95.38 99 THR A O 1
ATOM 713 N N . MET A 1 100 ? 4.287 1.322 -11.387 1.00 95.38 100 MET A N 1
ATOM 714 C CA . MET A 1 100 ? 3.078 0.508 -11.258 1.00 95.38 100 MET A CA 1
ATOM 715 C C . MET A 1 100 ? 2.401 0.763 -9.918 1.00 95.38 100 MET A C 1
ATOM 717 O O . MET A 1 100 ? 3.079 1.077 -8.939 1.00 95.38 100 MET A O 1
ATOM 721 N N . GLY A 1 101 ? 1.090 0.545 -9.839 1.00 94.12 101 GLY A N 1
ATOM 722 C CA . GLY A 1 101 ? 0.356 0.714 -8.590 1.00 94.12 101 GLY A CA 1
ATOM 723 C C . GLY A 1 101 ? -0.383 2.047 -8.483 1.00 94.12 101 GLY A C 1
ATOM 724 O O . GLY A 1 101 ? -0.392 2.863 -9.404 1.00 94.12 101 GLY A O 1
ATOM 725 N N . GLY A 1 102 ? -0.997 2.271 -7.323 1.00 89.62 102 GLY A N 1
ATOM 726 C CA . GLY A 1 102 ? -1.646 3.541 -6.979 1.00 89.62 102 GLY A CA 1
ATOM 727 C C . GLY A 1 102 ? -3.006 3.797 -7.634 1.00 89.62 102 GLY A C 1
ATOM 728 O O . GLY A 1 102 ? -3.589 4.851 -7.403 1.00 89.62 102 GLY A O 1
ATOM 729 N N . GLY A 1 103 ? -3.535 2.858 -8.423 1.00 90.06 103 GLY A N 1
ATOM 730 C CA . GLY A 1 103 ? -4.895 2.957 -8.952 1.00 90.06 103 GLY A CA 1
ATOM 731 C C . GLY A 1 103 ? -5.958 2.730 -7.871 1.00 90.06 103 GLY A C 1
ATOM 732 O O . GLY A 1 103 ? -5.763 1.913 -6.967 1.00 90.06 103 GLY A O 1
ATOM 733 N N . GLY A 1 104 ? -7.095 3.409 -8.002 1.00 90.69 104 GLY A N 1
ATOM 734 C CA . GLY A 1 104 ? -8.275 3.259 -7.148 1.00 90.69 104 GLY A CA 1
ATOM 735 C C . GLY A 1 104 ? -9.558 3.576 -7.916 1.00 90.69 104 GLY A C 1
ATOM 736 O O . GLY A 1 104 ? -9.505 3.999 -9.071 1.00 90.69 104 GLY A O 1
ATOM 737 N N . THR A 1 105 ? -10.704 3.340 -7.284 1.00 92.62 105 THR A N 1
ATOM 738 C CA . THR A 1 105 ? -12.033 3.677 -7.815 1.00 92.62 105 THR A CA 1
ATOM 739 C C . THR A 1 105 ? -12.605 4.904 -7.102 1.00 92.62 105 THR A C 1
ATOM 741 O O . THR A 1 105 ? -12.237 5.184 -5.967 1.00 92.62 105 THR A O 1
ATOM 744 N N . ASP A 1 106 ? -13.538 5.618 -7.735 1.00 90.69 106 ASP A N 1
ATOM 745 C CA . ASP A 1 106 ? -14.151 6.839 -7.175 1.00 90.69 106 ASP A CA 1
ATOM 746 C C . ASP A 1 106 ? -15.572 6.595 -6.626 1.00 90.69 106 ASP A C 1
ATOM 748 O O . ASP A 1 106 ? -16.440 7.462 -6.655 1.00 90.69 106 ASP A O 1
ATOM 752 N N . ASP A 1 107 ? -15.849 5.386 -6.136 1.00 95.25 107 ASP A N 1
ATOM 753 C CA . ASP A 1 107 ? -17.194 4.930 -5.759 1.00 95.25 107 ASP A CA 1
ATOM 754 C C . ASP A 1 107 ? -17.575 5.175 -4.284 1.00 95.25 107 ASP A C 1
ATOM 756 O O . ASP A 1 107 ? -18.616 4.696 -3.833 1.00 95.25 107 ASP A O 1
ATOM 760 N N . CYS A 1 108 ? -16.754 5.931 -3.545 1.00 97.00 108 CYS A N 1
ATOM 761 C CA . CYS A 1 108 ? -16.982 6.372 -2.161 1.00 97.00 108 CYS A CA 1
ATOM 762 C C . CYS A 1 108 ? -17.561 5.289 -1.225 1.00 97.00 108 CYS A C 1
ATOM 764 O O . CYS A 1 108 ? -18.608 5.447 -0.592 1.00 97.00 108 CYS A O 1
ATOM 766 N N . ARG A 1 109 ? -16.878 4.153 -1.128 1.00 97.94 109 ARG A N 1
ATOM 767 C CA . ARG A 1 109 ? -17.215 3.078 -0.191 1.00 97.94 109 ARG A CA 1
ATOM 768 C C . ARG A 1 109 ? -16.549 3.305 1.151 1.00 97.94 109 ARG A C 1
ATOM 770 O O . ARG A 1 109 ? -15.445 3.846 1.212 1.00 97.94 109 ARG A O 1
ATOM 777 N N . SER A 1 110 ? -17.211 2.850 2.211 1.00 97.50 110 SER A N 1
ATOM 778 C CA . SER A 1 110 ? -16.643 2.843 3.552 1.00 97.50 110 SER A CA 1
ATOM 779 C C . SER A 1 110 ? -16.094 1.476 3.940 1.00 97.50 110 SER A C 1
ATOM 781 O O . SER A 1 110 ? -16.681 0.437 3.632 1.00 97.50 110 SER A O 1
ATOM 783 N N . THR A 1 111 ? -14.984 1.489 4.673 1.00 98.19 111 THR A N 1
ATOM 784 C CA . THR A 1 111 ? -14.436 0.323 5.370 1.00 98.19 111 THR A CA 1
ATOM 785 C C . THR A 1 111 ? -14.319 0.643 6.854 1.00 98.19 111 THR A C 1
ATOM 787 O O . THR A 1 111 ? -13.793 1.691 7.231 1.00 98.19 111 THR A O 1
ATOM 790 N N . SER A 1 112 ? -14.806 -0.257 7.710 1.00 98.12 112 SER A N 1
ATOM 791 C CA . SER A 1 112 ? -14.767 -0.082 9.164 1.00 98.12 112 SER A CA 1
ATOM 792 C C . SER A 1 112 ? -13.564 -0.786 9.789 1.00 98.12 112 SER A C 1
ATOM 794 O O . SER A 1 112 ? -13.314 -1.958 9.515 1.00 98.12 112 SER A O 1
ATOM 796 N N . TYR A 1 113 ? -12.862 -0.084 10.676 1.00 98.50 113 TYR A N 1
ATOM 797 C CA . TYR A 1 113 ? -11.705 -0.584 11.412 1.00 98.50 113 TYR A CA 1
ATOM 798 C C . TYR A 1 113 ? -12.013 -0.602 12.907 1.00 98.50 113 TYR A C 1
ATOM 800 O O . TYR A 1 113 ? -12.330 0.430 13.504 1.00 98.50 113 TYR A O 1
ATOM 808 N N . VAL A 1 114 ? -11.919 -1.782 13.520 1.00 98.62 114 VAL A N 1
ATOM 809 C CA . VAL A 1 114 ? -12.148 -1.969 14.957 1.00 98.62 114 VAL A CA 1
ATOM 810 C C . VAL A 1 114 ? -10.894 -1.581 15.732 1.00 98.62 114 VAL A C 1
ATOM 812 O O . VAL A 1 114 ? -9.770 -1.892 15.333 1.00 98.62 114 VAL A O 1
ATOM 815 N N . ARG A 1 115 ? -11.080 -0.895 16.861 1.00 98.62 115 ARG A N 1
ATOM 816 C CA . ARG A 1 115 ? -9.973 -0.414 17.684 1.00 98.62 115 ARG A CA 1
ATOM 817 C C . ARG A 1 115 ? -9.086 -1.569 18.146 1.00 98.62 115 ARG A C 1
ATOM 819 O O . ARG A 1 115 ? -9.571 -2.542 18.716 1.00 98.62 115 ARG A O 1
ATOM 826 N N . GLY A 1 116 ? -7.781 -1.424 17.935 1.00 98.25 116 GLY A N 1
ATOM 827 C CA . GLY A 1 116 ? -6.764 -2.385 18.359 1.00 98.25 116 GLY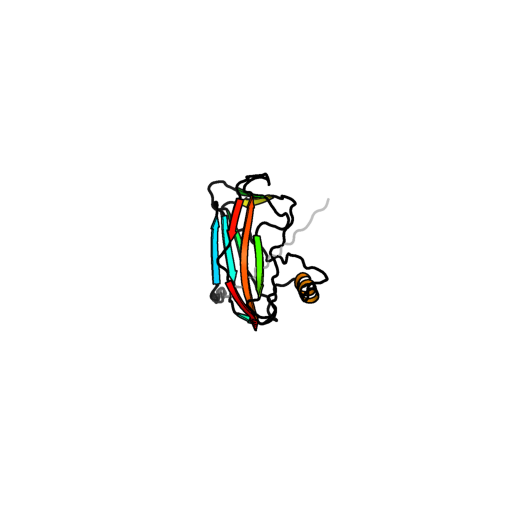 A CA 1
ATOM 828 C C . GLY A 1 116 ? -6.747 -3.694 17.568 1.00 98.25 116 GLY A C 1
ATOM 829 O O . GLY A 1 116 ? -5.956 -4.567 17.909 1.00 98.25 116 GLY A O 1
ATOM 830 N N . GLN A 1 117 ? -7.580 -3.845 16.531 1.00 98.44 117 GLN A N 1
ATOM 831 C CA . GLN A 1 117 ? -7.568 -5.015 15.653 1.00 98.44 117 GLN A CA 1
ATOM 832 C C . GLN A 1 117 ? -6.856 -4.671 14.338 1.00 98.44 117 GLN A C 1
ATOM 834 O O . GLN A 1 117 ? -7.382 -3.867 13.564 1.00 98.44 117 GLN A O 1
ATOM 839 N N . PRO A 1 118 ? -5.674 -5.251 14.064 1.00 98.12 118 PRO A N 1
ATOM 840 C CA . PRO A 1 118 ? -4.983 -5.025 12.803 1.00 98.12 118 PRO A CA 1
ATOM 841 C C . PRO A 1 118 ? -5.758 -5.642 11.639 1.00 98.12 118 PRO A C 1
ATOM 843 O O . PRO A 1 118 ? -5.993 -6.851 11.610 1.00 98.12 118 PRO A O 1
ATOM 846 N N . ALA A 1 119 ? -6.122 -4.824 10.654 1.00 98.38 119 ALA A N 1
ATOM 847 C CA . ALA A 1 119 ? -6.646 -5.317 9.389 1.00 98.38 119 ALA A CA 1
ATOM 848 C C . ALA A 1 119 ? -5.472 -5.643 8.462 1.00 98.38 119 ALA A C 1
ATOM 850 O O . ALA A 1 119 ? -4.710 -4.745 8.100 1.00 98.38 119 ALA A O 1
ATOM 851 N N . ALA A 1 120 ? -5.316 -6.915 8.088 1.00 97.88 120 ALA A N 1
ATOM 852 C CA . ALA A 1 120 ? -4.335 -7.325 7.090 1.00 97.88 120 ALA A CA 1
ATOM 853 C C . ALA A 1 120 ? -4.760 -6.821 5.708 1.00 97.88 120 ALA A C 1
ATOM 855 O O . ALA A 1 120 ? -5.876 -7.092 5.262 1.00 97.88 120 ALA A O 1
ATOM 856 N N . ILE A 1 121 ? -3.866 -6.102 5.035 1.00 97.50 121 ILE A N 1
ATOM 857 C CA . ILE A 1 121 ? -4.110 -5.546 3.709 1.00 97.50 121 ILE A CA 1
ATOM 858 C C . ILE A 1 121 ? -3.187 -6.248 2.711 1.00 97.50 121 ILE A C 1
ATOM 860 O O . ILE A 1 121 ? -1.972 -6.041 2.766 1.00 97.50 121 ILE A O 1
ATOM 864 N N . PRO A 1 122 ? -3.714 -7.104 1.820 1.00 94.56 122 PRO A N 1
ATOM 865 C CA . PRO A 1 122 ? -2.890 -7.738 0.805 1.00 94.56 122 PRO A CA 1
ATOM 866 C C . PRO A 1 122 ? -2.406 -6.701 -0.211 1.00 94.56 122 PRO A C 1
ATOM 868 O O . PRO A 1 122 ? -3.090 -5.715 -0.489 1.00 94.56 122 PRO A O 1
ATOM 871 N N . VAL A 1 123 ? -1.246 -6.956 -0.820 1.00 94.00 123 VAL A N 1
ATOM 872 C CA . VAL A 1 123 ? -0.817 -6.178 -1.985 1.00 94.00 123 VAL A CA 1
ATOM 873 C C . VAL A 1 123 ? -1.805 -6.418 -3.116 1.00 94.00 123 VAL A C 1
ATOM 875 O O . VAL A 1 123 ? -1.919 -7.532 -3.624 1.00 94.00 123 VAL A O 1
ATOM 878 N N . ALA A 1 124 ? -2.485 -5.356 -3.529 1.00 89.88 124 ALA A N 1
ATOM 879 C CA . ALA A 1 124 ? -3.303 -5.342 -4.728 1.00 89.88 124 ALA A CA 1
ATOM 880 C C . ALA A 1 124 ? -2.553 -4.597 -5.835 1.00 89.88 124 ALA A C 1
ATOM 882 O O . ALA A 1 124 ? -2.074 -3.479 -5.638 1.00 89.88 124 ALA A O 1
ATOM 883 N N . LYS A 1 125 ? -2.447 -5.220 -7.010 1.00 91.69 125 LYS A N 1
ATOM 884 C CA . LYS A 1 125 ? -1.940 -4.552 -8.209 1.00 91.69 125 LYS A CA 1
ATOM 885 C C . LYS A 1 125 ? -3.068 -3.730 -8.816 1.00 91.69 125 LYS A C 1
ATOM 887 O O . LYS A 1 125 ? -4.068 -4.290 -9.253 1.00 91.69 125 LYS A O 1
ATOM 892 N N . SER A 1 126 ? -2.902 -2.416 -8.846 1.00 90.31 126 SER A N 1
ATOM 893 C CA . SER A 1 126 ? -3.883 -1.487 -9.404 1.00 90.31 126 SER A CA 1
ATOM 894 C C . SER A 1 126 ? -3.203 -0.425 -10.258 1.00 90.31 126 SER A C 1
ATOM 896 O O . SER A 1 126 ? -2.035 -0.110 -10.052 1.00 90.31 126 SER A O 1
ATOM 898 N N . GLY A 1 127 ? -3.917 0.115 -11.237 1.00 90.06 127 GLY A N 1
ATOM 899 C CA . GLY A 1 127 ? -3.411 1.162 -12.119 1.00 90.06 127 GLY A CA 1
ATOM 900 C C . GLY A 1 127 ? -3.939 1.002 -13.537 1.00 90.06 127 GLY A C 1
ATOM 901 O O . GLY A 1 127 ? -4.869 0.237 -13.784 1.00 90.06 127 GLY A O 1
ATOM 902 N N . GLY A 1 128 ? -3.346 1.743 -14.464 1.00 88.00 128 GLY A N 1
ATOM 903 C CA . GLY A 1 128 ? -3.711 1.723 -15.873 1.00 88.00 128 GLY A CA 1
ATOM 904 C C . GLY A 1 128 ? -2.537 2.145 -16.744 1.00 88.00 128 GLY A C 1
ATOM 905 O O . GLY A 1 128 ? -1.566 2.718 -16.254 1.00 88.00 128 GLY A O 1
ATOM 906 N N . PHE A 1 129 ? -2.625 1.832 -18.030 1.00 91.94 129 PHE A N 1
ATOM 907 C CA . PHE A 1 129 ? -1.645 2.207 -19.043 1.00 91.94 129 PHE A CA 1
ATOM 908 C C . PHE A 1 129 ? -2.369 2.484 -20.363 1.00 91.94 129 PHE A C 1
ATOM 910 O O . PHE A 1 129 ? -3.456 1.955 -20.608 1.00 91.94 129 PHE A O 1
ATOM 917 N N . GLY A 1 130 ? -1.788 3.342 -21.199 1.00 91.38 130 GLY A N 1
ATOM 918 C CA . GLY A 1 130 ? -2.287 3.590 -22.551 1.00 91.38 130 GLY A CA 1
ATOM 919 C C . GLY A 1 130 ? -1.765 2.545 -23.536 1.00 91.38 130 GLY A C 1
ATOM 920 O O . GLY A 1 130 ? -0.683 2.000 -23.341 1.00 91.38 130 GLY A O 1
ATOM 921 N N . GLY A 1 131 ? -2.502 2.293 -24.622 1.00 91.31 131 GLY A N 1
ATOM 922 C CA . GLY A 1 131 ? -2.038 1.392 -25.688 1.00 91.31 131 GLY A CA 1
ATOM 923 C C . GLY A 1 131 ? -0.759 1.875 -26.385 1.00 91.31 131 GLY A C 1
ATOM 924 O O . GLY A 1 131 ? 0.047 1.061 -26.815 1.00 91.31 131 GLY A O 1
ATOM 925 N N . GLU A 1 132 ? -0.546 3.192 -26.422 1.00 95.31 132 GLU A N 1
ATOM 926 C CA . GLU A 1 132 ? 0.654 3.835 -26.980 1.00 95.31 132 GLU A CA 1
ATOM 927 C C . GLU A 1 132 ? 1.828 3.898 -25.982 1.00 95.31 132 GLU A C 1
ATOM 929 O O . GLU A 1 132 ? 2.871 4.478 -26.283 1.00 95.31 132 GLU A O 1
ATOM 934 N N . ASP A 1 133 ? 1.671 3.351 -24.770 1.00 93.31 133 ASP A N 1
ATOM 935 C CA . ASP A 1 133 ? 2.756 3.312 -23.792 1.00 93.31 133 ASP A CA 1
ATOM 936 C C . ASP A 1 133 ? 3.871 2.370 -24.296 1.00 93.31 133 ASP A C 1
ATOM 938 O O . ASP A 1 133 ? 3.595 1.205 -24.607 1.00 93.31 133 ASP A O 1
ATOM 942 N N . PRO A 1 134 ? 5.143 2.813 -24.351 1.00 94.44 134 PRO A N 1
ATOM 943 C CA . PRO A 1 134 ? 6.253 1.975 -24.818 1.00 94.44 134 PRO A CA 1
ATOM 944 C C . PRO A 1 134 ? 6.471 0.713 -23.963 1.00 94.44 134 PRO A C 1
ATOM 946 O O . PRO A 1 134 ? 7.168 -0.213 -24.382 1.00 94.44 134 PRO A O 1
ATOM 949 N N . HIS A 1 135 ? 5.879 0.656 -22.770 1.00 94.38 135 HIS A N 1
ATOM 950 C CA . HIS A 1 135 ? 5.898 -0.465 -21.840 1.00 94.38 135 HIS A CA 1
ATOM 951 C C . HIS A 1 135 ? 4.519 -1.126 -21.662 1.00 94.38 135 HIS A C 1
ATOM 953 O O . HIS A 1 135 ? 4.354 -1.927 -20.741 1.00 94.38 135 HIS A O 1
ATOM 959 N N . ALA A 1 136 ? 3.542 -0.868 -22.542 1.00 95.75 136 ALA A N 1
ATOM 960 C CA . ALA A 1 136 ? 2.185 -1.421 -22.455 1.00 95.75 136 ALA A CA 1
ATOM 961 C C . ALA A 1 136 ? 2.165 -2.949 -22.260 1.00 95.75 136 ALA A C 1
ATOM 963 O O . ALA A 1 136 ? 1.512 -3.449 -21.345 1.00 95.75 136 ALA A O 1
ATOM 964 N N . ALA A 1 137 ? 2.951 -3.691 -23.049 1.00 95.19 137 ALA A N 1
ATOM 965 C CA . ALA A 1 137 ? 3.042 -5.151 -22.940 1.00 95.19 137 ALA A CA 1
ATOM 966 C C . ALA A 1 137 ? 3.565 -5.615 -21.567 1.00 95.19 137 ALA A C 1
ATOM 968 O O . ALA A 1 137 ? 3.105 -6.621 -21.026 1.00 95.19 137 ALA A O 1
ATOM 969 N N . PHE A 1 138 ? 4.505 -4.867 -20.979 1.00 95.00 138 PHE A N 1
ATOM 970 C CA . PHE A 1 138 ? 4.994 -5.144 -19.630 1.00 95.00 138 PHE A CA 1
ATOM 971 C C . PHE A 1 138 ? 3.895 -4.918 -18.590 1.00 95.00 138 PHE A C 1
ATOM 973 O O . PHE A 1 138 ? 3.680 -5.781 -17.741 1.00 95.00 138 PHE A O 1
ATOM 980 N N . TYR A 1 139 ? 3.195 -3.781 -18.650 1.00 95.88 139 TYR A N 1
ATOM 981 C CA . TYR A 1 139 ? 2.133 -3.477 -17.694 1.00 95.88 139 TYR A CA 1
ATOM 982 C C . TYR A 1 139 ? 1.000 -4.496 -17.782 1.00 95.88 139 TYR A C 1
ATOM 984 O O . TYR A 1 139 ? 0.569 -5.014 -16.753 1.00 95.88 139 TYR A O 1
ATOM 992 N N . GLU A 1 140 ? 0.577 -4.855 -18.994 1.00 95.06 140 GLU A N 1
ATOM 993 C CA . GLU A 1 140 ? -0.438 -5.882 -19.215 1.00 95.06 140 GLU A CA 1
ATOM 994 C C . GLU A 1 140 ? -0.056 -7.210 -18.551 1.00 95.06 140 GLU A C 1
ATOM 996 O O . GLU A 1 140 ? -0.852 -7.791 -17.809 1.00 95.06 140 GLU A O 1
ATOM 1001 N N . GLN A 1 141 ? 1.175 -7.677 -18.777 1.00 94.06 141 GLN A N 1
ATOM 1002 C CA . GLN A 1 141 ? 1.669 -8.898 -18.152 1.00 94.06 141 GLN A CA 1
ATOM 1003 C C . GLN A 1 141 ? 1.733 -8.761 -16.626 1.00 94.06 141 GLN A C 1
ATOM 1005 O O . GLN A 1 141 ? 1.312 -9.665 -15.903 1.00 94.06 141 GLN A O 1
ATOM 1010 N N . TRP A 1 142 ? 2.224 -7.627 -16.123 1.00 94.62 142 TRP A N 1
ATOM 1011 C CA . TRP A 1 142 ? 2.386 -7.393 -14.692 1.00 94.62 142 TRP A CA 1
ATOM 1012 C C . TRP A 1 142 ? 1.053 -7.409 -13.940 1.00 94.62 142 TRP A C 1
ATOM 1014 O O . TRP A 1 142 ? 0.985 -8.011 -12.867 1.00 94.62 142 TRP A O 1
ATOM 1024 N N . TYR A 1 143 ? -0.001 -6.802 -14.497 1.00 94.06 143 TYR A N 1
ATOM 1025 C CA . TYR A 1 143 ? -1.340 -6.787 -13.895 1.00 94.06 143 TYR A CA 1
ATOM 1026 C C . TYR A 1 143 ? -2.040 -8.153 -13.940 1.00 94.06 143 TYR A C 1
ATOM 1028 O O . TYR A 1 143 ? -2.881 -8.426 -13.087 1.00 94.06 143 TYR A O 1
ATOM 1036 N N . ARG A 1 144 ? -1.694 -9.026 -14.897 1.00 93.38 144 ARG A N 1
ATOM 1037 C CA . ARG A 1 144 ? -2.235 -10.396 -14.984 1.00 93.38 144 ARG A CA 1
ATOM 1038 C C . ARG A 1 144 ? -1.560 -11.378 -14.022 1.00 93.38 144 ARG A C 1
ATOM 1040 O O . ARG A 1 144 ? -2.175 -12.368 -13.639 1.00 93.38 144 ARG A O 1
ATOM 1047 N N . GLU A 1 145 ? -0.309 -11.126 -13.643 1.00 92.44 145 GLU A N 1
ATOM 1048 C CA . GLU A 1 145 ? 0.435 -11.970 -12.704 1.00 92.44 145 GLU A CA 1
ATOM 1049 C C . GLU A 1 145 ? -0.148 -11.826 -11.279 1.00 92.44 145 GLU A C 1
ATOM 1051 O O . GLU A 1 145 ? -0.119 -10.722 -10.727 1.00 92.44 145 GLU A O 1
ATOM 1056 N N . PRO A 1 146 ? -0.626 -12.906 -10.631 1.00 88.94 146 PRO A N 1
ATOM 1057 C CA . PRO A 1 146 ? -1.279 -12.814 -9.321 1.00 88.94 146 PRO A CA 1
ATOM 1058 C C . PRO A 1 146 ? -0.301 -12.504 -8.178 1.00 88.94 146 PRO A C 1
ATOM 1060 O O . PRO A 1 146 ? -0.683 -11.904 -7.177 1.00 88.94 146 PRO A O 1
ATOM 1063 N N . GLY A 1 147 ? 0.966 -12.909 -8.310 1.00 92.56 147 GLY A N 1
ATOM 1064 C CA . GLY A 1 147 ? 2.003 -12.666 -7.310 1.00 92.56 147 GLY A CA 1
ATOM 1065 C C . GLY A 1 147 ? 2.723 -11.332 -7.505 1.00 92.56 147 GLY A C 1
ATOM 1066 O O . GLY A 1 147 ? 2.837 -10.810 -8.617 1.00 92.56 147 GLY A O 1
ATOM 1067 N N . LEU A 1 148 ? 3.286 -10.787 -6.425 1.00 96.31 148 LEU A N 1
ATOM 1068 C CA . LEU A 1 148 ? 4.221 -9.670 -6.527 1.00 96.31 148 LEU A CA 1
ATOM 1069 C C . LEU A 1 148 ? 5.613 -10.194 -6.893 1.00 96.31 148 LEU A C 1
ATOM 1071 O O . LEU A 1 148 ? 6.323 -10.742 -6.052 1.00 96.31 148 LEU A O 1
ATOM 1075 N N . ARG A 1 149 ? 5.985 -9.998 -8.155 1.00 96.44 149 ARG A N 1
ATOM 1076 C CA . ARG A 1 149 ? 7.329 -10.200 -8.700 1.00 96.44 149 ARG A CA 1
ATOM 1077 C C . ARG A 1 149 ? 7.731 -8.924 -9.421 1.00 96.44 149 ARG A C 1
ATOM 1079 O O . ARG A 1 149 ? 6.878 -8.255 -10.014 1.00 96.44 149 ARG A O 1
ATOM 1086 N N . LEU A 1 150 ? 9.012 -8.594 -9.365 1.00 96.31 150 LEU A N 1
ATOM 1087 C CA . LEU A 1 150 ? 9.571 -7.431 -10.040 1.00 96.31 150 LEU A CA 1
ATOM 1088 C C . LEU A 1 150 ? 10.688 -7.893 -10.986 1.00 96.31 150 LEU A C 1
ATOM 1090 O O . LEU A 1 150 ? 11.388 -8.855 -10.673 1.00 96.31 150 LEU A O 1
ATOM 1094 N N . PRO A 1 151 ? 10.861 -7.249 -12.149 1.00 95.75 151 PRO A N 1
ATOM 1095 C CA . PRO A 1 151 ? 12.054 -7.435 -12.966 1.00 95.75 151 PRO A CA 1
ATOM 1096 C C . PRO A 1 151 ? 13.326 -7.076 -12.196 1.00 95.75 151 PRO A C 1
ATOM 1098 O O . PRO A 1 151 ? 13.289 -6.224 -11.303 1.00 95.75 151 PRO A O 1
ATOM 1101 N N . ALA A 1 152 ? 14.450 -7.670 -12.603 1.00 96.56 152 ALA A N 1
ATOM 1102 C CA . ALA A 1 152 ? 15.765 -7.301 -12.093 1.00 96.56 152 ALA A CA 1
ATOM 1103 C C . ALA A 1 152 ? 16.006 -5.788 -12.233 1.00 96.56 152 ALA A C 1
ATOM 1105 O O . ALA A 1 152 ? 15.654 -5.181 -13.248 1.00 96.56 152 ALA A O 1
ATOM 1106 N N . GLY A 1 153 ? 16.586 -5.188 -11.199 1.00 96.69 153 GLY A N 1
ATOM 1107 C CA . GLY A 1 153 ? 16.759 -3.750 -11.064 1.00 96.69 153 GLY A CA 1
ATOM 1108 C C . GLY A 1 153 ? 16.513 -3.269 -9.638 1.00 96.69 153 GLY A C 1
ATOM 1109 O O . GLY A 1 153 ? 16.142 -4.030 -8.745 1.00 96.69 153 GLY A O 1
ATOM 1110 N N . ARG A 1 154 ? 16.708 -1.967 -9.426 1.00 97.88 154 ARG A N 1
ATOM 1111 C CA . ARG A 1 154 ? 16.371 -1.315 -8.159 1.00 97.88 154 ARG A CA 1
ATOM 1112 C C . ARG A 1 154 ? 14.965 -0.755 -8.232 1.00 97.88 154 ARG A C 1
ATOM 1114 O O . ARG A 1 154 ? 14.592 -0.156 -9.238 1.00 97.88 154 ARG A O 1
ATOM 1121 N N . TRP A 1 155 ? 14.214 -0.905 -7.155 1.00 98.31 155 TRP A N 1
ATOM 1122 C CA . TRP A 1 155 ? 12.830 -0.464 -7.074 1.00 98.31 155 TRP A CA 1
ATOM 1123 C C . TRP A 1 155 ? 12.583 0.293 -5.781 1.00 98.31 155 TRP A C 1
ATOM 1125 O O . TRP A 1 155 ? 13.154 -0.023 -4.746 1.00 98.31 155 TRP A O 1
ATOM 1135 N N . GLN A 1 156 ? 11.692 1.269 -5.834 1.00 98.19 156 GLN A N 1
ATOM 1136 C CA . GLN A 1 156 ? 11.138 1.935 -4.672 1.00 98.19 156 GLN A CA 1
ATOM 1137 C C . GLN A 1 156 ? 9.709 1.446 -4.457 1.00 98.19 156 GLN A C 1
ATOM 1139 O O . GLN A 1 156 ? 8.880 1.545 -5.363 1.00 98.19 156 GLN A O 1
ATOM 1144 N N . LEU A 1 157 ? 9.430 0.944 -3.258 1.00 98.25 157 LEU A N 1
ATOM 1145 C CA . LEU A 1 157 ? 8.093 0.653 -2.764 1.00 98.25 157 LEU A CA 1
ATOM 1146 C C . LEU A 1 157 ? 7.632 1.806 -1.870 1.00 98.25 157 LEU A C 1
ATOM 1148 O O . LEU A 1 157 ? 8.191 2.038 -0.797 1.00 98.25 157 LEU A O 1
ATOM 1152 N N . THR A 1 158 ? 6.573 2.482 -2.300 1.00 98.25 158 THR A N 1
ATOM 1153 C CA . THR A 1 158 ? 5.847 3.470 -1.501 1.00 98.25 158 THR A CA 1
ATOM 1154 C C . THR A 1 158 ? 4.496 2.892 -1.117 1.00 98.25 158 THR A C 1
ATOM 1156 O O . THR A 1 158 ? 3.760 2.403 -1.975 1.00 98.25 158 THR A O 1
ATOM 1159 N N . VAL A 1 159 ? 4.165 2.956 0.171 1.00 98.25 159 VAL A N 1
ATOM 1160 C CA . VAL A 1 159 ? 2.872 2.509 0.695 1.00 98.25 159 VAL A CA 1
ATOM 1161 C C . VAL A 1 159 ? 2.232 3.651 1.463 1.00 98.25 159 VAL A C 1
ATOM 1163 O O . VAL A 1 159 ? 2.894 4.320 2.262 1.00 98.25 159 VAL A O 1
ATOM 1166 N N . GLY A 1 160 ? 0.947 3.869 1.221 1.00 98.00 160 GLY A N 1
ATOM 1167 C CA . GLY A 1 160 ? 0.181 4.885 1.923 1.00 98.00 160 GLY A CA 1
ATOM 1168 C C . GLY A 1 160 ? -1.264 4.477 2.139 1.00 98.00 160 GLY A C 1
ATOM 1169 O O . GLY A 1 160 ? -1.763 3.580 1.466 1.00 98.00 160 GLY A O 1
ATOM 1170 N N . ALA A 1 161 ? -1.920 5.140 3.085 1.00 98.12 161 ALA A N 1
ATOM 1171 C CA . ALA A 1 161 ? -3.349 5.066 3.311 1.00 98.12 161 ALA A CA 1
ATOM 1172 C C . ALA A 1 161 ? -3.986 6.433 3.043 1.00 98.12 161 ALA A C 1
ATOM 1174 O O . ALA A 1 161 ? -3.510 7.452 3.551 1.00 98.12 161 ALA A O 1
ATOM 1175 N N . ASN A 1 162 ? -5.064 6.452 2.263 1.00 96.75 162 ASN A N 1
ATOM 1176 C CA . ASN A 1 162 ? -5.794 7.667 1.937 1.00 96.75 162 ASN A CA 1
ATOM 1177 C C . ASN A 1 162 ? -7.307 7.441 1.884 1.00 96.75 162 ASN A C 1
ATOM 1179 O O . ASN A 1 162 ? -7.795 6.377 1.504 1.00 96.75 162 ASN A O 1
ATOM 1183 N N . GLY A 1 163 ? -8.051 8.480 2.242 1.00 97.19 163 GLY A N 1
ATOM 1184 C CA . GLY A 1 163 ? -9.509 8.491 2.216 1.00 97.19 163 GLY A CA 1
ATOM 1185 C C . GLY A 1 163 ? -10.059 9.617 3.078 1.00 97.19 163 GLY A C 1
ATOM 1186 O O . GLY A 1 163 ? -9.311 10.463 3.555 1.00 97.19 163 GLY A O 1
ATOM 1187 N N . PHE A 1 164 ? -11.360 9.603 3.309 1.00 98.12 164 PHE A N 1
ATOM 1188 C CA . PHE A 1 164 ? -12.069 10.553 4.152 1.00 98.12 164 PHE A CA 1
ATOM 1189 C C . PHE A 1 164 ? -12.483 9.888 5.467 1.00 98.12 164 PHE A C 1
ATOM 1191 O O . PHE A 1 164 ? -12.791 8.698 5.506 1.00 98.12 164 PHE A O 1
ATOM 1198 N N . LEU A 1 165 ? -12.505 10.647 6.562 1.00 97.75 165 LEU A N 1
ATOM 1199 C CA . LEU A 1 165 ? -12.938 10.160 7.883 1.00 97.75 165 LEU A CA 1
ATOM 1200 C C . LEU A 1 165 ? -14.465 10.233 8.077 1.00 97.75 165 LEU A C 1
ATOM 1202 O O . LEU A 1 165 ? -14.989 9.829 9.115 1.00 97.75 165 LEU A O 1
ATOM 1206 N N . VAL A 1 166 ? -15.160 10.753 7.067 1.00 97.00 166 VAL A N 1
ATOM 1207 C CA . VAL A 1 166 ? -16.616 10.877 6.908 1.00 97.00 166 VAL A CA 1
ATOM 1208 C C . VAL A 1 166 ? -16.952 10.625 5.424 1.00 97.00 166 VAL A C 1
ATOM 1210 O O . VAL A 1 166 ? -16.013 10.537 4.630 1.00 97.00 166 VAL A O 1
ATOM 1213 N N . PRO A 1 167 ? -18.230 10.496 5.013 1.00 97.25 167 PRO A N 1
ATOM 1214 C CA . PRO A 1 167 ? -18.591 10.350 3.599 1.00 97.25 167 PRO A CA 1
ATOM 1215 C C . PRO A 1 167 ? -17.916 11.384 2.682 1.00 97.25 167 PRO A C 1
ATOM 1217 O O . PRO A 1 167 ? -17.635 12.503 3.110 1.00 97.25 167 PRO A O 1
ATOM 1220 N N . CYS A 1 168 ? -17.631 10.992 1.433 1.00 95.31 168 CYS A N 1
ATOM 1221 C CA . CYS A 1 168 ? -16.820 11.773 0.490 1.00 95.31 168 CYS A CA 1
ATOM 1222 C C . CYS A 1 168 ? -17.561 13.033 0.029 1.00 95.31 168 CYS A C 1
ATOM 1224 O O . CYS A 1 168 ? -18.219 13.061 -1.011 1.00 95.31 168 CYS A O 1
ATOM 1226 N N . GLU A 1 169 ? -17.446 14.078 0.834 1.00 93.44 169 GLU A N 1
ATOM 1227 C CA . GLU A 1 169 ? -18.028 15.392 0.613 1.00 93.44 169 GLU A CA 1
ATOM 1228 C C . GLU A 1 169 ? -16.916 16.440 0.510 1.00 93.44 169 GLU A C 1
ATOM 1230 O O . GLU A 1 169 ? -15.795 16.255 0.994 1.00 93.44 169 GLU A O 1
ATOM 1235 N N . ALA A 1 170 ? -17.213 17.570 -0.130 1.00 93.00 170 ALA A N 1
ATOM 1236 C CA . ALA A 1 170 ? -16.247 18.652 -0.255 1.00 93.00 170 ALA A CA 1
ATOM 1237 C C . ALA A 1 170 ? -15.824 19.171 1.133 1.00 93.00 170 ALA A C 1
ATOM 1239 O O . ALA A 1 170 ? -16.663 19.563 1.941 1.00 93.00 170 ALA A O 1
ATOM 1240 N N . GLY A 1 171 ? -14.513 19.197 1.396 1.00 93.81 171 GLY A N 1
ATOM 1241 C CA . GLY A 1 171 ? -13.956 19.657 2.673 1.00 93.81 171 GLY A CA 1
ATOM 1242 C C . GLY A 1 171 ? -14.031 18.636 3.812 1.00 93.81 171 GLY A C 1
ATOM 1243 O O . GLY A 1 171 ? -13.717 18.987 4.950 1.00 93.81 171 GLY A O 1
ATOM 1244 N N . ALA A 1 172 ? -14.425 17.391 3.530 1.00 96.00 172 ALA A N 1
ATOM 1245 C CA . ALA A 1 172 ? -14.362 16.313 4.504 1.00 96.00 172 ALA A CA 1
ATOM 1246 C C . ALA A 1 172 ? -12.919 16.129 5.028 1.00 96.00 172 ALA A C 1
ATOM 1248 O O . ALA A 1 172 ? -11.969 16.223 4.250 1.00 96.00 172 ALA A O 1
ATOM 1249 N N . PRO A 1 173 ? -12.726 15.866 6.334 1.00 97.00 173 PRO A N 1
ATOM 1250 C CA . PRO A 1 173 ? -11.413 15.540 6.878 1.00 97.00 173 PRO A CA 1
ATOM 1251 C C . PRO A 1 173 ? -10.848 14.286 6.208 1.00 97.00 173 PRO A C 1
ATOM 1253 O O . PRO A 1 173 ? -11.537 13.271 6.086 1.00 97.00 173 PRO A O 1
ATOM 1256 N N . GLU A 1 174 ? -9.583 14.355 5.808 1.00 97.06 174 GLU A N 1
ATOM 1257 C CA . GLU A 1 174 ? -8.905 13.305 5.054 1.00 97.06 174 GLU A CA 1
ATOM 1258 C C . GLU A 1 174 ? -7.877 12.578 5.923 1.00 97.06 174 GLU A C 1
ATOM 1260 O O . GLU A 1 174 ? -7.131 13.199 6.674 1.00 97.06 174 GLU A O 1
ATOM 1265 N N . LEU A 1 175 ? -7.807 11.258 5.770 1.00 97.81 175 LEU A N 1
ATOM 1266 C CA . LEU A 1 175 ? -6.635 10.472 6.130 1.00 97.81 175 LEU A CA 1
ATOM 1267 C C . LEU A 1 175 ? -5.606 10.633 5.008 1.00 97.81 175 LEU A C 1
ATOM 1269 O O . LEU A 1 175 ? -5.916 10.349 3.847 1.00 97.81 175 LEU A O 1
ATOM 1273 N N . LYS A 1 176 ? -4.385 11.048 5.346 1.00 96.94 176 LYS A N 1
ATOM 1274 C CA . LYS A 1 176 ? -3.267 11.161 4.401 1.00 96.94 176 LYS A CA 1
ATOM 1275 C C . LYS A 1 176 ? -1.992 10.660 5.051 1.00 96.94 176 LYS A C 1
ATOM 1277 O O . LYS A 1 176 ? -1.191 11.425 5.582 1.00 96.94 176 LYS A O 1
ATOM 1282 N N . LEU A 1 177 ? -1.782 9.357 4.948 1.00 98.06 177 LEU A N 1
ATOM 1283 C CA . LEU A 1 177 ? -0.632 8.694 5.532 1.00 98.06 177 LEU A CA 1
ATOM 1284 C C . LEU A 1 177 ? 0.241 8.091 4.437 1.00 98.06 177 LEU A C 1
ATOM 1286 O O . LEU A 1 177 ? -0.191 7.177 3.750 1.00 98.06 177 LEU A O 1
ATOM 1290 N N . THR A 1 178 ? 1.484 8.543 4.316 1.00 98.19 178 THR A N 1
ATOM 1291 C CA . THR A 1 178 ? 2.482 7.937 3.421 1.00 98.19 178 THR A CA 1
ATOM 1292 C C . THR A 1 178 ? 3.691 7.532 4.244 1.00 98.19 178 THR A C 1
ATOM 1294 O O . THR A 1 178 ? 4.235 8.347 4.989 1.00 98.19 178 THR A O 1
ATOM 1297 N N . LEU A 1 179 ? 4.105 6.270 4.134 1.00 98.38 179 LEU A N 1
ATOM 1298 C CA . LEU A 1 179 ? 5.287 5.777 4.836 1.00 98.38 179 LEU A CA 1
ATOM 1299 C C . LEU A 1 179 ? 6.575 6.228 4.145 1.00 98.38 179 LEU A C 1
ATOM 1301 O O . LEU A 1 179 ? 6.585 6.559 2.958 1.00 98.38 179 LEU A O 1
ATOM 1305 N N . ALA A 1 180 ? 7.683 6.181 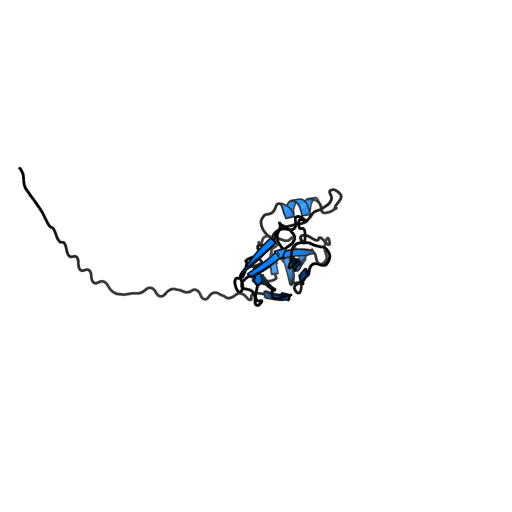4.888 1.00 97.94 180 ALA A N 1
ATOM 1306 C CA . ALA A 1 180 ? 9.003 6.286 4.283 1.00 97.94 180 ALA A CA 1
ATOM 1307 C C . ALA A 1 180 ? 9.178 5.179 3.221 1.00 97.94 180 ALA A C 1
ATOM 1309 O O . ALA A 1 180 ? 8.814 4.027 3.487 1.00 97.94 180 ALA A O 1
ATOM 1310 N N . PRO A 1 181 ? 9.708 5.508 2.030 1.00 97.44 181 PRO A N 1
ATOM 1311 C CA . PRO A 1 181 ? 9.853 4.536 0.959 1.00 97.44 181 PRO A CA 1
ATOM 1312 C C . PRO A 1 181 ? 10.873 3.454 1.322 1.00 97.44 181 PRO A C 1
ATOM 1314 O O . PRO A 1 181 ? 11.883 3.724 1.973 1.00 97.44 181 PRO A O 1
ATOM 1317 N N . LEU A 1 182 ? 10.626 2.236 0.846 1.00 97.88 182 LEU A N 1
ATOM 1318 C CA . LEU A 1 182 ? 11.563 1.120 0.934 1.00 97.88 182 LEU A CA 1
ATOM 1319 C C . LEU A 1 182 ? 12.239 0.911 -0.417 1.00 97.88 182 LEU A C 1
ATOM 1321 O O . LEU A 1 182 ? 11.564 0.844 -1.443 1.00 97.88 182 LEU A O 1
ATOM 1325 N N . GLU A 1 183 ? 13.560 0.769 -0.422 1.00 97.88 183 GLU A N 1
ATOM 1326 C CA . GLU A 1 183 ? 14.302 0.398 -1.626 1.00 97.88 183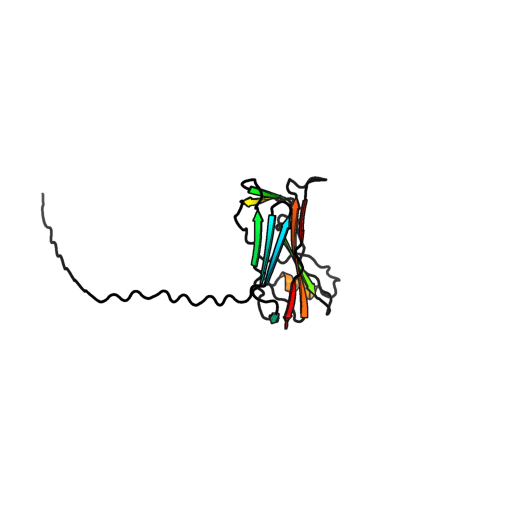 GLU A CA 1
ATOM 1327 C C . GLU A 1 183 ? 14.514 -1.117 -1.672 1.00 97.88 183 GLU A C 1
ATOM 1329 O O . GLU A 1 183 ? 14.971 -1.725 -0.704 1.00 97.88 183 GLU A O 1
ATOM 1334 N N . LEU A 1 184 ? 14.166 -1.719 -2.805 1.00 97.81 184 LEU A N 1
ATOM 1335 C CA . LEU A 1 184 ? 14.298 -3.139 -3.097 1.00 97.81 184 LEU A CA 1
ATOM 1336 C C . LEU A 1 184 ? 15.376 -3.332 -4.169 1.00 97.81 184 LEU A C 1
ATOM 1338 O O . LEU A 1 184 ? 15.389 -2.625 -5.178 1.00 97.81 184 LEU A O 1
ATOM 1342 N N . ASP A 1 185 ? 16.250 -4.312 -3.965 1.00 97.62 185 ASP A N 1
ATOM 1343 C CA . ASP A 1 185 ? 17.254 -4.754 -4.938 1.00 97.62 185 ASP A CA 1
ATOM 1344 C C . ASP A 1 185 ? 16.821 -6.100 -5.522 1.00 97.62 185 ASP A C 1
ATOM 1346 O O . ASP A 1 185 ? 16.733 -7.097 -4.801 1.00 97.62 185 ASP A O 1
ATOM 1350 N N . ILE A 1 186 ? 16.520 -6.128 -6.818 1.00 97.75 186 ILE A N 1
ATOM 1351 C CA . ILE A 1 186 ? 16.048 -7.321 -7.518 1.00 97.75 186 ILE A CA 1
ATOM 1352 C C . ILE A 1 186 ? 17.142 -7.806 -8.468 1.00 97.75 186 ILE A C 1
ATOM 1354 O O . ILE A 1 186 ? 17.585 -7.052 -9.335 1.00 97.75 186 ILE A O 1
ATOM 1358 N N . ARG A 1 187 ? 17.563 -9.061 -8.319 1.00 95.19 187 ARG A N 1
ATOM 1359 C CA . ARG A 1 187 ? 18.643 -9.685 -9.098 1.00 95.19 187 ARG A CA 1
ATOM 1360 C C . ARG A 1 187 ? 18.147 -10.709 -10.113 1.00 95.19 187 ARG A C 1
ATOM 1362 O O . ARG A 1 187 ? 17.058 -11.304 -9.920 1.00 95.19 187 ARG A O 1
#

Secondary structure (DSSP, 8-state):
--------------------PPP-----------EEEEEEETTEEEEEEES-SEE-TTS----EEEEEE-SSSSEEEEEE-TT-SEEEEEEESSTT--EEE-----S-EEEEEEBT-PEE-PPPP-----TT-TTHHHHHHHHH-SS----SEEEEEEEEEEEESSSS-TT--EEEEEPPPEEEEE-

pLDDT: mean 88.53, std 16.33, range [41.53, 98.75]